Protein AF-A0AAU9K2E9-F1 (afdb_monomer)

Structure (mmCIF, N/CA/C/O backbone):
data_AF-A0AAU9K2E9-F1
#
_entry.id   AF-A0AAU9K2E9-F1
#
loop_
_atom_site.group_PDB
_atom_site.id
_atom_site.type_symbol
_atom_site.label_atom_id
_atom_site.label_alt_id
_atom_site.label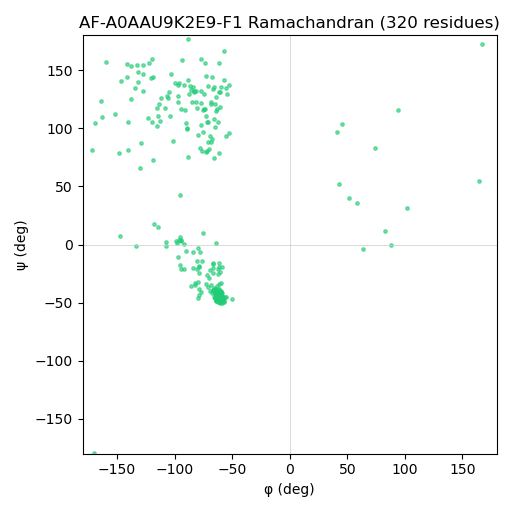_comp_id
_atom_site.label_asym_id
_atom_site.label_entity_id
_atom_site.label_seq_id
_atom_site.pdbx_PDB_ins_code
_atom_site.Cartn_x
_atom_site.Cartn_y
_atom_site.Cartn_z
_atom_site.occupancy
_atom_site.B_iso_or_equiv
_atom_site.auth_seq_id
_atom_site.auth_comp_id
_atom_site.auth_asym_id
_atom_site.auth_atom_id
_atom_site.pdbx_PDB_model_num
ATOM 1 N N . MET A 1 1 ? -52.537 -11.955 52.621 1.00 38.38 1 MET A N 1
ATOM 2 C CA . MET A 1 1 ? -53.387 -11.700 53.807 1.00 38.38 1 MET A CA 1
ATOM 3 C C . MET A 1 1 ? -53.940 -13.028 54.311 1.00 38.38 1 MET A C 1
ATOM 5 O O . MET A 1 1 ? -54.760 -13.624 53.629 1.00 38.38 1 MET A O 1
ATOM 9 N N . LYS A 1 2 ? -53.447 -13.544 55.445 1.00 34.88 2 LYS A N 1
ATOM 10 C CA . LYS A 1 2 ? -53.961 -14.786 56.051 1.00 34.88 2 LYS A CA 1
ATOM 11 C C . LYS A 1 2 ? -55.234 -14.453 56.843 1.00 34.88 2 LYS A C 1
ATOM 13 O O . LYS A 1 2 ? -55.165 -13.654 57.772 1.00 34.88 2 LYS A O 1
ATOM 18 N N . ARG A 1 3 ? -56.385 -15.017 56.454 1.00 35.53 3 ARG A N 1
ATOM 19 C CA . ARG A 1 3 ? -57.655 -14.884 57.193 1.00 35.53 3 ARG A CA 1
ATOM 20 C C . ARG A 1 3 ? -57.534 -15.648 58.516 1.00 35.53 3 ARG A C 1
ATOM 22 O O . ARG A 1 3 ? -57.230 -16.837 58.511 1.00 35.53 3 ARG A O 1
ATOM 29 N N . VAL A 1 4 ? -57.739 -14.963 59.638 1.00 41.72 4 VAL A N 1
ATOM 30 C CA . VAL A 1 4 ? -57.799 -15.589 60.966 1.00 41.72 4 VAL A CA 1
ATOM 31 C C . VAL A 1 4 ? -59.131 -16.336 61.061 1.00 41.72 4 VAL A C 1
ATOM 33 O O . VAL A 1 4 ? -60.189 -15.719 60.966 1.00 41.72 4 VAL A O 1
ATOM 36 N N . LYS A 1 5 ? -59.077 -17.666 61.204 1.00 54.34 5 LYS A N 1
ATOM 37 C CA . LYS A 1 5 ? -60.239 -18.518 61.499 1.00 54.34 5 LYS A CA 1
ATOM 38 C C . LYS A 1 5 ? -60.732 -18.162 62.906 1.00 54.34 5 LYS A C 1
ATOM 40 O O . LYS A 1 5 ? -60.047 -18.456 63.883 1.00 54.34 5 LYS A O 1
ATOM 45 N N . ILE A 1 6 ? -61.877 -17.491 63.005 1.00 46.28 6 ILE A N 1
ATOM 46 C CA . ILE A 1 6 ? -62.542 -17.247 64.290 1.00 46.28 6 ILE A CA 1
ATOM 47 C C . ILE A 1 6 ? -63.179 -18.570 64.730 1.00 46.28 6 ILE A C 1
ATOM 49 O O . ILE A 1 6 ? -63.844 -19.235 63.938 1.00 46.28 6 ILE A O 1
ATOM 53 N N . ASN A 1 7 ? -62.908 -18.969 65.971 1.00 53.25 7 ASN A N 1
ATOM 54 C CA . ASN A 1 7 ? -63.373 -20.218 66.565 1.00 53.25 7 ASN A CA 1
ATOM 55 C C . ASN A 1 7 ? -64.910 -20.209 66.688 1.00 53.25 7 ASN A C 1
ATOM 57 O O . ASN A 1 7 ? -65.468 -19.324 67.338 1.00 53.25 7 ASN A O 1
ATOM 61 N N . SER A 1 8 ? -65.588 -21.173 66.058 1.00 58.44 8 SER A N 1
ATOM 62 C CA . SER A 1 8 ? -67.057 -21.251 66.001 1.00 58.44 8 SER A CA 1
ATOM 63 C C . SER A 1 8 ? -67.706 -21.514 67.363 1.00 58.44 8 SER A C 1
ATOM 65 O O . SER A 1 8 ? -68.885 -21.225 67.540 1.00 58.44 8 SER A O 1
ATOM 67 N N . SER A 1 9 ? -66.942 -21.976 68.356 1.00 55.91 9 SER A N 1
ATOM 68 C CA . SER A 1 9 ? -67.440 -22.218 69.713 1.00 55.91 9 SER A CA 1
ATOM 69 C C . SER A 1 9 ? -67.848 -20.948 70.470 1.00 55.91 9 SER A C 1
ATOM 71 O O . SER A 1 9 ? -68.645 -21.034 71.400 1.00 55.91 9 SER A O 1
ATOM 73 N N . ILE A 1 10 ? -67.372 -19.763 70.061 1.00 55.84 10 ILE A N 1
ATOM 74 C CA . ILE A 1 10 ? -67.750 -18.487 70.698 1.00 55.84 10 ILE A CA 1
ATOM 75 C C . ILE A 1 10 ? -69.215 -18.125 70.397 1.00 55.84 10 ILE A C 1
ATOM 77 O O . ILE A 1 10 ? -69.876 -17.507 71.229 1.00 55.84 10 ILE A O 1
ATOM 81 N N . PHE A 1 11 ? -69.760 -18.557 69.255 1.00 50.91 11 PHE A N 1
ATOM 82 C CA . PHE A 1 11 ? -71.154 -18.275 68.897 1.00 50.91 11 PHE A CA 1
ATOM 83 C C . PHE A 1 11 ? -72.167 -19.189 69.603 1.00 50.91 11 PHE A C 1
ATOM 85 O O . PHE A 1 11 ? -73.323 -18.802 69.749 1.00 50.91 11 PHE A O 1
ATOM 92 N N . ASN A 1 12 ? -71.737 -20.335 70.144 1.00 53.50 12 ASN A N 1
ATOM 93 C CA . ASN A 1 12 ? -72.629 -21.243 70.875 1.00 53.50 12 ASN A CA 1
ATOM 94 C C . ASN A 1 12 ? -72.980 -20.760 72.293 1.00 53.50 12 ASN A C 1
ATOM 96 O O . ASN A 1 12 ? -73.933 -21.262 72.876 1.00 53.50 12 ASN A O 1
ATOM 100 N N . ILE A 1 13 ? -72.266 -19.772 72.846 1.00 52.97 13 ILE A N 1
ATOM 101 C CA . ILE A 1 13 ? -72.575 -19.226 74.182 1.00 52.97 13 ILE A CA 1
ATOM 102 C C . ILE A 1 13 ? -73.683 -18.158 74.117 1.00 52.97 13 ILE A C 1
ATOM 104 O O . ILE A 1 13 ? -74.346 -17.898 75.116 1.00 52.97 13 ILE A O 1
ATOM 108 N N . ILE A 1 14 ? -73.931 -17.559 72.947 1.00 48.44 14 ILE A N 1
ATOM 109 C CA . ILE A 1 14 ? -74.910 -16.467 72.798 1.00 48.44 14 ILE A CA 1
ATOM 110 C C . ILE A 1 14 ? -76.287 -16.986 72.334 1.00 48.44 14 ILE A C 1
ATOM 112 O O . ILE A 1 14 ? -77.287 -16.298 72.507 1.00 48.44 14 ILE A O 1
ATOM 116 N N . ALA A 1 15 ? -76.370 -18.207 71.795 1.00 49.56 15 ALA A N 1
ATOM 117 C CA . ALA A 1 15 ? -77.565 -18.689 71.097 1.00 49.56 15 ALA A CA 1
ATOM 118 C C . ALA A 1 15 ? -78.618 -19.417 71.956 1.00 49.56 15 ALA A C 1
ATOM 120 O O . ALA A 1 15 ? -79.678 -19.730 71.431 1.00 49.56 15 ALA A O 1
ATOM 121 N N . LEU A 1 16 ? -78.390 -19.692 73.243 1.00 48.00 16 LEU A N 1
ATOM 122 C CA . LEU A 1 16 ? -79.343 -20.471 74.049 1.00 48.00 16 LEU A CA 1
ATOM 123 C C . LEU A 1 16 ? -79.483 -19.912 75.465 1.00 48.00 16 LEU A C 1
ATOM 125 O O . LEU A 1 16 ? -78.904 -20.407 76.428 1.00 48.00 16 LEU A O 1
ATOM 129 N N . LYS A 1 17 ? -80.308 -18.876 75.575 1.00 47.12 17 LYS A N 1
ATOM 130 C CA . LYS A 1 17 ? -81.213 -18.694 76.710 1.00 47.12 17 LYS A CA 1
ATOM 131 C C . LYS A 1 17 ? -82.445 -17.976 76.178 1.00 47.12 17 LYS A C 1
ATOM 133 O O . LYS A 1 17 ? -82.591 -16.764 76.313 1.00 47.12 17 LYS A O 1
ATOM 138 N N . ASP A 1 18 ? -83.310 -18.759 75.537 1.00 46.72 18 ASP A N 1
ATOM 139 C CA . ASP A 1 18 ? -84.739 -18.479 75.523 1.00 46.72 18 ASP A CA 1
ATOM 140 C C . ASP A 1 18 ? -85.154 -18.311 76.983 1.00 46.72 18 ASP A C 1
ATOM 142 O O . ASP A 1 18 ? -85.336 -19.280 77.719 1.00 46.72 18 ASP A O 1
ATOM 146 N N . ASN A 1 19 ? -85.195 -17.063 77.446 1.00 43.94 19 ASN A N 1
ATOM 147 C CA . ASN A 1 19 ? -85.874 -16.764 78.689 1.00 43.94 19 ASN A CA 1
ATOM 148 C C . ASN A 1 19 ? -87.340 -17.118 78.427 1.00 43.94 19 ASN A C 1
ATOM 150 O O . ASN A 1 19 ? -87.943 -16.491 77.546 1.00 43.94 19 ASN A O 1
ATOM 154 N N . PRO A 1 20 ? -87.930 -18.103 79.130 1.00 47.91 20 PRO A N 1
ATOM 155 C CA . PRO A 1 20 ? -89.364 -18.281 79.062 1.00 47.91 20 PRO A CA 1
ATOM 156 C C . PRO A 1 20 ? -89.983 -16.933 79.420 1.00 47.91 20 PRO A C 1
ATOM 158 O O . PRO A 1 20 ? -89.593 -16.302 80.405 1.00 47.91 20 PRO A O 1
ATOM 161 N N . LYS A 1 21 ? -90.907 -16.463 78.578 1.00 45.72 21 LYS A N 1
ATOM 162 C CA . LYS A 1 21 ? -91.824 -15.385 78.934 1.00 45.72 21 LYS A CA 1
ATOM 163 C C . LYS A 1 21 ? -92.533 -15.835 80.208 1.00 45.72 21 LYS A C 1
ATOM 165 O O . LYS A 1 21 ? -93.528 -16.548 80.145 1.00 45.72 21 LYS A O 1
ATOM 170 N N . ILE A 1 22 ? -91.997 -15.447 81.360 1.00 43.22 22 ILE A N 1
ATOM 171 C CA . ILE A 1 22 ? -92.723 -15.462 82.619 1.00 43.22 22 ILE A CA 1
ATOM 172 C C . ILE A 1 22 ? -93.756 -14.346 82.465 1.00 43.22 22 ILE A C 1
ATOM 174 O O . ILE A 1 22 ? -93.531 -13.193 82.822 1.00 43.22 22 ILE A O 1
ATOM 178 N N . GLY A 1 23 ? -94.863 -14.683 81.806 1.00 40.38 23 GLY A N 1
ATOM 179 C CA . GLY A 1 23 ? -96.084 -13.910 81.860 1.00 40.38 23 GLY A CA 1
ATOM 180 C C . GLY A 1 23 ? -96.644 -14.067 83.262 1.00 40.38 23 GLY A C 1
ATOM 181 O O . GLY A 1 23 ? -97.371 -15.017 83.532 1.00 40.38 23 GLY A O 1
ATOM 182 N N . PHE A 1 24 ? -96.307 -13.143 84.158 1.00 39.72 24 PHE A N 1
ATOM 183 C CA . PHE A 1 24 ? -97.122 -12.906 85.342 1.00 39.72 24 PHE A CA 1
ATOM 184 C C . PHE A 1 24 ? -98.402 -12.196 84.883 1.00 39.72 24 PHE A C 1
ATOM 186 O O . PHE A 1 24 ? -98.532 -10.980 84.959 1.00 39.72 24 PHE A O 1
ATOM 193 N N . CYS A 1 25 ? -99.342 -12.974 84.346 1.00 39.88 25 CYS A N 1
ATOM 194 C CA . CYS A 1 25 ? -100.747 -12.599 84.251 1.00 39.88 25 CYS A CA 1
ATOM 195 C C . CYS A 1 25 ? -101.418 -13.062 85.551 1.00 39.88 25 CYS A C 1
ATOM 197 O O . CYS A 1 25 ? -102.105 -14.078 85.585 1.00 39.88 25 CYS A O 1
ATOM 199 N N . CYS A 1 26 ? -101.175 -12.342 86.649 1.00 39.59 26 CYS A N 1
ATOM 200 C CA . CYS A 1 26 ? -102.054 -12.425 87.812 1.00 39.59 26 CYS A CA 1
ATOM 201 C C . CYS A 1 26 ? -103.302 -11.587 87.509 1.00 39.59 26 CYS A C 1
ATOM 203 O O . CYS A 1 26 ? -103.387 -10.422 87.888 1.00 39.59 26 CYS A O 1
ATOM 205 N N . LEU A 1 27 ? -104.264 -12.184 86.801 1.00 39.97 27 LEU A N 1
ATOM 206 C CA . LEU A 1 27 ? -105.664 -11.764 86.849 1.00 39.97 27 LEU A CA 1
ATOM 207 C C . LEU A 1 27 ? -106.216 -12.199 88.214 1.00 39.97 27 LEU A C 1
ATOM 209 O O . LEU A 1 27 ? -106.818 -13.259 88.349 1.00 39.97 27 LEU A O 1
ATOM 213 N N . LEU A 1 28 ? -105.934 -11.406 89.249 1.00 40.81 28 LEU A N 1
ATOM 214 C CA . LEU A 1 28 ? -106.714 -11.436 90.481 1.00 40.81 28 LEU A CA 1
ATOM 215 C C . LEU A 1 28 ? -107.977 -10.617 90.219 1.00 40.81 28 LEU A C 1
ATOM 217 O O . LEU A 1 28 ? -107.977 -9.391 90.313 1.00 40.81 28 LEU A O 1
ATOM 221 N N . ASP A 1 29 ? -109.028 -11.330 89.828 1.00 42.72 29 ASP A N 1
ATOM 222 C CA . ASP A 1 29 ? -110.397 -10.840 89.732 1.00 42.72 29 ASP A CA 1
ATOM 223 C C . ASP A 1 29 ? -110.908 -10.575 91.160 1.00 42.72 29 ASP A C 1
ATOM 225 O O . ASP A 1 29 ? -111.395 -11.468 91.854 1.00 42.72 29 ASP A O 1
ATOM 229 N N . ILE A 1 30 ? -110.667 -9.360 91.663 1.00 45.09 30 ILE A N 1
ATOM 230 C CA . ILE A 1 30 ? -111.176 -8.888 92.956 1.00 45.09 30 ILE A CA 1
ATOM 231 C C . ILE A 1 30 ? -112.380 -7.997 92.664 1.00 45.09 30 ILE A C 1
ATOM 233 O O . ILE A 1 30 ? -112.278 -6.781 92.500 1.00 45.09 30 ILE A O 1
ATOM 237 N N . SER A 1 31 ? -113.549 -8.621 92.609 1.00 40.66 31 SER A N 1
ATOM 238 C CA . SER A 1 31 ? -114.843 -7.955 92.592 1.00 40.66 31 SER A CA 1
ATOM 239 C C . SER A 1 31 ? -115.147 -7.333 93.965 1.00 40.66 31 SER A C 1
ATOM 241 O O . SER A 1 31 ? -115.760 -7.969 94.818 1.00 40.66 31 SER A O 1
ATOM 243 N N . SER A 1 32 ? -114.710 -6.087 94.188 1.00 46.41 32 SER A N 1
ATOM 244 C CA . SER A 1 32 ? -115.342 -5.132 95.122 1.00 46.41 32 SER A CA 1
ATOM 245 C C . SER A 1 32 ? -114.867 -3.689 94.834 1.00 46.41 32 SER A C 1
ATOM 247 O O . SER A 1 32 ? -113.696 -3.373 95.061 1.00 46.41 32 SER A O 1
ATOM 249 N N . PRO A 1 33 ? -115.724 -2.792 94.303 1.00 49.84 33 PRO A N 1
ATOM 250 C CA . PRO A 1 33 ? -115.283 -1.560 93.639 1.00 49.84 33 PRO A CA 1
ATOM 251 C C . PRO A 1 33 ? -115.256 -0.293 94.520 1.00 49.84 33 PRO A C 1
ATOM 253 O O . PRO A 1 33 ? -115.645 0.775 94.053 1.00 49.84 33 PRO A O 1
ATOM 256 N N . SER A 1 34 ? -114.790 -0.340 95.773 1.00 46.66 34 SER A N 1
ATOM 257 C CA . SER A 1 34 ? -114.813 0.884 96.609 1.00 46.66 34 SER A CA 1
ATOM 258 C C . SER A 1 34 ? -113.693 1.078 97.641 1.00 46.66 34 SER A C 1
ATOM 260 O O . SER A 1 34 ? -113.726 2.069 98.366 1.00 46.66 34 SER A O 1
ATOM 262 N N . PHE A 1 35 ? -112.652 0.230 97.673 1.00 46.47 35 PHE A N 1
ATOM 263 C CA . PHE A 1 35 ? -111.523 0.396 98.619 1.00 46.47 35 PHE A CA 1
ATOM 264 C C . PHE A 1 35 ? -110.110 0.265 98.005 1.00 46.47 35 PHE A C 1
ATOM 266 O O . PHE A 1 35 ? -109.112 0.439 98.697 1.00 46.47 35 PHE A O 1
ATOM 273 N N . LEU A 1 36 ? -109.985 -0.009 96.699 1.00 45.38 36 LEU A N 1
ATOM 274 C CA . LEU A 1 36 ? -108.700 -0.378 96.068 1.00 45.38 36 LEU A CA 1
ATOM 275 C C . LEU A 1 36 ? -108.057 0.702 95.176 1.00 45.38 36 LEU A C 1
ATOM 277 O O . LEU A 1 36 ? -106.986 0.474 94.613 1.00 45.38 36 LEU A O 1
ATOM 281 N N . TYR A 1 37 ? -108.652 1.895 95.069 1.00 49.00 37 TYR A N 1
ATOM 282 C CA . TYR A 1 37 ? -108.103 2.981 94.239 1.00 49.00 37 TYR A CA 1
ATOM 283 C C . TYR A 1 37 ? -106.829 3.614 94.841 1.00 49.00 37 TYR A C 1
ATOM 285 O O . TYR A 1 37 ? -105.967 4.078 94.099 1.00 49.00 37 TYR A O 1
ATOM 293 N N . GLY A 1 38 ? -106.662 3.563 96.171 1.00 51.44 38 GLY A N 1
ATOM 294 C CA . GLY A 1 38 ? -105.440 4.020 96.853 1.00 51.44 38 GLY A CA 1
ATOM 295 C C . GLY A 1 38 ? -104.268 3.036 96.741 1.00 51.44 38 GLY A C 1
ATOM 296 O O . GLY A 1 38 ? -103.144 3.440 96.457 1.00 51.44 38 GLY A O 1
ATOM 297 N N . ILE A 1 39 ? -104.535 1.729 96.861 1.00 53.12 39 ILE A N 1
ATOM 298 C CA . ILE A 1 39 ? -103.495 0.682 96.866 1.00 53.12 39 ILE A CA 1
ATOM 299 C C . ILE A 1 39 ? -102.893 0.481 95.460 1.00 53.12 39 ILE A C 1
ATOM 301 O O . ILE A 1 39 ? -101.694 0.253 95.315 1.00 53.12 39 ILE A O 1
ATOM 305 N N . SER A 1 40 ? -103.696 0.640 94.400 1.00 54.38 40 SER A N 1
ATOM 306 C CA . SER A 1 40 ? -103.227 0.572 93.005 1.00 54.38 40 SER A CA 1
ATOM 307 C C . SER A 1 40 ? -102.261 1.711 92.634 1.00 54.38 40 SER A C 1
ATOM 309 O O . SER A 1 40 ? -101.282 1.489 91.916 1.00 54.38 40 SER A O 1
ATOM 311 N N . GLN A 1 41 ? -102.482 2.930 93.144 1.00 60.25 41 GLN A N 1
ATOM 312 C CA . GLN A 1 41 ? -101.566 4.052 92.899 1.00 60.25 41 GLN A CA 1
ATOM 313 C C . GLN A 1 41 ? -100.223 3.865 93.618 1.00 60.25 41 GLN A C 1
ATOM 315 O O . GLN A 1 41 ? -99.179 4.114 93.014 1.00 60.25 41 GLN A O 1
ATOM 320 N N . GLU A 1 42 ? -100.223 3.356 94.853 1.00 62.50 42 GLU A N 1
ATOM 321 C CA . GLU A 1 42 ? -98.989 3.065 95.599 1.00 62.50 42 GLU A CA 1
ATOM 322 C C . GLU A 1 42 ? -98.169 1.922 94.980 1.00 62.50 42 GLU A C 1
ATOM 324 O O . GLU A 1 42 ? -96.943 2.028 94.891 1.00 62.50 42 GLU A O 1
ATOM 329 N N . ILE A 1 43 ? -98.818 0.862 94.480 1.00 67.06 43 ILE A N 1
ATOM 330 C CA . ILE A 1 43 ? -98.133 -0.243 93.785 1.00 67.06 43 ILE A CA 1
ATOM 331 C C . ILE A 1 43 ? -97.478 0.247 92.487 1.00 67.06 43 ILE A C 1
ATOM 333 O O . ILE A 1 43 ? -96.326 -0.097 92.221 1.00 67.06 43 ILE A O 1
ATOM 337 N N . ASN A 1 44 ? -98.163 1.086 91.703 1.00 71.75 44 ASN A N 1
ATOM 338 C CA . ASN A 1 44 ? -97.600 1.650 90.473 1.00 71.75 44 ASN A CA 1
ATOM 339 C C . ASN A 1 44 ? -96.420 2.595 90.753 1.00 71.75 44 ASN A C 1
ATOM 341 O O . ASN A 1 44 ? -95.408 2.531 90.057 1.00 71.75 44 ASN A O 1
ATOM 345 N N . LEU A 1 45 ? -96.503 3.423 91.800 1.00 73.81 45 LEU A N 1
ATOM 346 C CA . LEU A 1 45 ? -95.388 4.264 92.250 1.00 73.81 45 LEU A CA 1
ATOM 347 C C . LEU A 1 45 ? -94.187 3.425 92.703 1.00 73.81 45 LEU A C 1
ATOM 349 O O . LEU A 1 45 ? -93.066 3.687 92.269 1.00 73.81 45 LEU A O 1
ATOM 353 N N . SER A 1 46 ? -94.409 2.394 93.524 1.00 78.00 46 SER A N 1
ATOM 354 C CA . SER A 1 46 ? -93.351 1.483 93.983 1.00 78.00 46 SER A CA 1
ATOM 355 C C . SER A 1 46 ? -92.691 0.740 92.815 1.00 78.00 46 SER A C 1
ATOM 357 O O . SER A 1 46 ? -91.463 0.705 92.715 1.00 78.00 46 SER A O 1
ATOM 359 N N . CYS A 1 47 ? -93.493 0.239 91.870 1.00 79.38 47 CYS A N 1
ATOM 360 C CA . CYS A 1 47 ? -93.002 -0.420 90.662 1.00 79.38 47 CYS A CA 1
ATOM 361 C C . CYS A 1 47 ? -92.145 0.533 89.818 1.00 79.38 47 CYS A C 1
ATOM 363 O O . CYS A 1 47 ? -91.040 0.177 89.416 1.00 79.38 47 CYS A O 1
ATOM 365 N N . HIS A 1 48 ? -92.577 1.784 89.648 1.00 79.69 48 HIS A N 1
ATOM 366 C CA . HIS A 1 48 ? -91.816 2.772 88.891 1.00 79.69 48 HIS A CA 1
ATOM 367 C C . HIS A 1 48 ? -90.510 3.189 89.596 1.00 79.69 48 HIS A C 1
ATOM 369 O O . HIS A 1 48 ? -89.482 3.387 88.943 1.00 79.69 48 HIS A O 1
ATOM 375 N N . PHE A 1 49 ? -90.500 3.250 90.934 1.00 83.50 49 PHE A N 1
ATOM 376 C CA . PHE A 1 49 ? -89.272 3.438 91.715 1.00 83.50 49 PHE A CA 1
ATOM 377 C C . PHE A 1 49 ? -88.298 2.261 91.564 1.00 83.50 49 PHE A C 1
ATOM 379 O O . PHE A 1 49 ? -87.088 2.481 91.459 1.00 83.50 49 PHE A O 1
ATOM 386 N N . GLU A 1 50 ? -88.785 1.018 91.534 1.00 81.94 50 GLU A N 1
ATOM 387 C CA . GLU A 1 50 ? -87.938 -0.149 91.269 1.00 81.94 50 GLU A CA 1
ATOM 388 C C . GLU A 1 50 ? -87.412 -0.168 89.832 1.00 81.94 50 GLU A C 1
ATOM 390 O O . GLU A 1 50 ? -86.221 -0.400 89.621 1.00 81.94 50 GLU A O 1
ATOM 395 N N . GLU A 1 51 ? -88.244 0.163 88.845 1.00 83.56 51 GLU A N 1
ATOM 396 C CA . GLU A 1 51 ? -87.824 0.301 87.450 1.00 83.56 51 GLU A CA 1
ATOM 397 C C . GLU A 1 51 ? -86.745 1.372 87.283 1.00 83.56 51 GLU A C 1
ATOM 399 O O . GLU A 1 51 ? -85.750 1.132 86.596 1.00 83.56 51 GLU A O 1
ATOM 404 N N . GLN A 1 52 ? -86.883 2.524 87.949 1.00 87.88 52 GLN A N 1
ATOM 405 C CA . GLN A 1 52 ? -85.854 3.564 87.950 1.00 87.88 52 GLN A CA 1
ATOM 406 C C . GLN A 1 52 ? -84.555 3.079 88.598 1.00 87.88 52 GLN A C 1
ATOM 408 O O . GLN A 1 52 ? -83.479 3.315 88.046 1.00 87.88 52 GLN A O 1
ATOM 413 N N . LYS A 1 53 ? -84.620 2.355 89.724 1.00 90.12 53 LYS A N 1
ATOM 414 C CA . LYS A 1 53 ? -83.429 1.749 90.347 1.00 90.12 53 LYS A CA 1
ATOM 415 C C . LYS A 1 53 ? -82.763 0.733 89.418 1.00 90.12 53 LYS A C 1
ATOM 417 O O . LYS A 1 53 ? -81.540 0.744 89.270 1.00 90.12 53 LYS A O 1
ATOM 422 N N . ILE A 1 54 ? -83.548 -0.111 88.749 1.00 88.94 54 ILE A N 1
ATOM 423 C CA . ILE A 1 54 ? -83.056 -1.097 87.779 1.00 88.94 54 ILE A CA 1
ATOM 424 C C . ILE A 1 54 ? -82.431 -0.394 86.567 1.00 88.94 54 ILE A C 1
ATOM 426 O O . ILE A 1 54 ? -81.357 -0.796 86.116 1.00 88.94 54 ILE A O 1
ATOM 430 N N . ALA A 1 55 ? -83.055 0.665 86.050 1.00 89.75 55 ALA A N 1
ATOM 431 C CA . ALA A 1 55 ? -82.519 1.470 84.955 1.00 89.75 55 ALA A CA 1
ATOM 432 C C . ALA A 1 55 ? -81.191 2.137 85.350 1.00 89.75 55 ALA A C 1
ATOM 434 O O . ALA A 1 55 ? -80.201 2.009 84.630 1.00 89.75 55 ALA A O 1
ATOM 435 N N . GLN A 1 56 ? -81.116 2.740 86.541 1.00 93.19 56 GLN A N 1
ATOM 436 C CA . GLN A 1 56 ? -79.884 3.328 87.076 1.00 93.19 56 GLN A CA 1
ATOM 437 C C . GLN A 1 56 ? -78.768 2.285 87.248 1.00 93.19 56 GLN A C 1
ATOM 439 O O . GLN A 1 56 ? -77.613 2.551 86.902 1.00 93.19 56 GLN A O 1
ATOM 444 N N . ALA A 1 57 ? -79.095 1.082 87.731 1.00 91.38 57 ALA A N 1
ATOM 445 C CA . ALA A 1 57 ? -78.143 -0.019 87.868 1.00 91.38 57 ALA A CA 1
ATOM 446 C C . ALA A 1 57 ? -77.642 -0.531 86.503 1.00 91.38 57 ALA A C 1
ATOM 448 O O . ALA A 1 57 ? -76.445 -0.803 86.340 1.00 91.38 57 ALA A O 1
ATOM 449 N N . LYS A 1 58 ? -78.528 -0.615 85.500 1.00 92.88 58 LYS A N 1
ATOM 450 C CA . LYS A 1 58 ? -78.167 -0.940 84.110 1.00 92.88 58 LYS A CA 1
ATOM 451 C C . LYS A 1 58 ? -77.247 0.124 83.512 1.00 92.88 58 LYS A C 1
ATOM 453 O O . LYS A 1 58 ? -76.208 -0.230 82.956 1.00 92.88 58 LYS A O 1
ATOM 458 N N . ASP A 1 59 ? -77.551 1.405 83.702 1.00 94.44 59 ASP A N 1
ATOM 459 C CA . ASP A 1 59 ? -76.723 2.518 83.224 1.00 94.44 59 ASP A CA 1
ATOM 460 C C . ASP A 1 59 ? -75.353 2.565 83.899 1.00 94.44 59 ASP A C 1
ATOM 462 O O . ASP A 1 59 ? -74.342 2.873 83.259 1.00 94.44 59 ASP A O 1
ATOM 466 N N . LEU A 1 60 ? -75.287 2.272 85.199 1.00 94.88 60 LEU A N 1
ATOM 467 C CA . LEU A 1 60 ? -74.021 2.163 85.919 1.00 94.88 60 LEU A CA 1
ATOM 468 C C . LEU A 1 60 ? -73.180 1.008 85.357 1.00 94.88 60 LEU A C 1
ATOM 470 O O . LEU A 1 60 ? -72.001 1.193 85.047 1.00 94.88 60 LEU A O 1
ATOM 474 N N . SER A 1 61 ? -73.800 -0.156 85.157 1.00 94.00 61 SER A N 1
ATOM 475 C CA . SER A 1 61 ? -73.146 -1.347 84.604 1.00 94.00 61 SER A CA 1
ATOM 476 C C . SER A 1 61 ? -72.638 -1.102 83.179 1.00 94.00 61 SER A C 1
ATOM 478 O O . SER A 1 61 ? -71.475 -1.376 82.875 1.00 94.00 61 SER A O 1
ATOM 480 N N . ALA A 1 62 ? -73.462 -0.496 82.320 1.00 94.38 62 ALA A N 1
ATOM 481 C CA . ALA A 1 62 ? -73.085 -0.110 80.964 1.00 94.38 62 ALA A CA 1
ATOM 482 C C . ALA A 1 62 ? -71.906 0.875 80.965 1.00 94.38 62 ALA A C 1
ATOM 484 O O . ALA A 1 62 ? -70.939 0.676 80.227 1.00 94.38 62 ALA A O 1
ATOM 485 N N . ARG A 1 63 ? -71.923 1.893 81.840 1.00 96.25 63 ARG A N 1
ATOM 486 C CA . ARG A 1 63 ? -70.812 2.849 81.995 1.00 96.25 63 ARG A CA 1
ATOM 487 C C . ARG A 1 63 ? -69.515 2.172 82.434 1.00 96.25 63 ARG A C 1
ATOM 489 O O . ARG A 1 63 ? -68.454 2.511 81.906 1.00 96.25 63 ARG A O 1
ATOM 496 N N . ILE A 1 64 ? -69.574 1.211 83.358 1.00 96.00 64 ILE A N 1
ATOM 497 C CA . ILE A 1 64 ? -68.406 0.436 83.808 1.00 96.00 64 ILE A CA 1
ATOM 498 C C . ILE A 1 64 ? -67.841 -0.402 82.655 1.00 96.00 64 ILE A C 1
ATOM 500 O O . ILE A 1 64 ? -66.643 -0.321 82.370 1.00 96.00 64 ILE A O 1
ATOM 504 N N . ILE A 1 65 ? -68.694 -1.141 81.939 1.00 94.88 65 ILE A N 1
ATOM 505 C CA . ILE A 1 65 ? -68.288 -1.954 80.783 1.00 94.88 65 ILE A CA 1
ATOM 506 C C . ILE A 1 65 ? -67.646 -1.068 79.710 1.00 94.88 65 ILE A C 1
ATOM 508 O O . ILE A 1 65 ? -66.528 -1.332 79.265 1.00 94.88 65 ILE A O 1
ATOM 512 N N . GLN A 1 66 ? -68.300 0.037 79.343 1.00 95.25 66 GLN A N 1
ATOM 513 C CA . GLN A 1 66 ? -67.773 0.995 78.372 1.00 95.25 66 GLN A CA 1
ATOM 514 C C . GLN A 1 66 ? -66.433 1.587 78.822 1.00 95.25 66 GLN A C 1
ATOM 516 O O . GLN A 1 66 ? -65.521 1.723 78.005 1.00 95.25 66 GLN A O 1
ATOM 521 N N . ARG A 1 67 ? -66.274 1.913 80.112 1.00 96.62 67 ARG A N 1
ATOM 522 C CA . ARG A 1 67 ? -65.009 2.402 80.679 1.00 96.62 67 ARG A CA 1
ATOM 523 C C . ARG A 1 67 ? -63.899 1.360 80.544 1.00 96.62 67 ARG A C 1
ATOM 525 O O . ARG A 1 67 ? -62.804 1.709 80.101 1.00 96.62 67 ARG A O 1
ATOM 532 N N . HIS A 1 68 ? -64.166 0.095 80.868 1.00 95.88 68 HIS A N 1
ATOM 533 C CA . HIS A 1 68 ? -63.187 -0.984 80.722 1.00 95.88 68 HIS A CA 1
ATOM 534 C C . HIS A 1 68 ? -62.806 -1.230 79.262 1.00 95.88 68 HIS A C 1
ATOM 536 O O . HIS A 1 68 ? -61.615 -1.342 78.968 1.00 95.88 68 HIS A O 1
ATOM 542 N N . ILE A 1 69 ? -63.778 -1.238 78.346 1.00 96.44 69 ILE A N 1
ATOM 543 C CA . ILE A 1 69 ? -63.526 -1.383 76.906 1.00 96.44 69 ILE A CA 1
ATOM 544 C C . ILE A 1 69 ? -62.673 -0.219 76.398 1.00 96.44 69 ILE A C 1
ATOM 546 O O . ILE A 1 69 ? -61.639 -0.451 75.772 1.00 96.44 69 ILE A O 1
ATOM 550 N N . LYS A 1 70 ? -63.040 1.031 76.716 1.00 96.56 70 LYS A N 1
ATOM 551 C CA . LYS A 1 70 ? -62.260 2.222 76.338 1.00 96.56 70 LYS A CA 1
ATOM 552 C C . LYS A 1 70 ? -60.833 2.148 76.887 1.00 96.56 70 LYS A C 1
ATOM 554 O O . LYS A 1 70 ? -59.881 2.333 76.136 1.00 96.56 70 LYS A O 1
ATOM 559 N N . SER A 1 71 ? -60.668 1.806 78.166 1.00 96.56 71 SER A N 1
ATOM 560 C CA . SER A 1 71 ? -59.354 1.635 78.803 1.00 96.56 71 SER A CA 1
ATOM 561 C C . SER A 1 71 ? -58.524 0.519 78.152 1.00 96.56 71 SER A C 1
ATOM 563 O O . SER A 1 71 ? -57.326 0.684 77.914 1.00 96.56 71 SER A O 1
ATOM 565 N N . TYR A 1 72 ? -59.139 -0.618 77.824 1.00 97.38 72 TYR A N 1
ATOM 566 C CA . TYR A 1 72 ? -58.480 -1.714 77.114 1.00 97.38 72 TYR A CA 1
ATOM 567 C C . TYR A 1 72 ? -58.029 -1.294 75.710 1.00 97.38 72 TYR A C 1
ATOM 569 O O . TYR A 1 72 ? -56.867 -1.501 75.362 1.00 97.38 72 TYR A O 1
ATOM 577 N N . LEU A 1 73 ? -58.906 -0.660 74.925 1.00 97.38 73 LEU A N 1
ATOM 578 C CA . LEU A 1 73 ? -58.581 -0.180 73.580 1.00 97.38 73 LEU A CA 1
ATOM 579 C C . LEU A 1 73 ? -57.458 0.862 73.606 1.00 97.38 73 LEU A C 1
ATOM 581 O O . LEU A 1 73 ? -56.548 0.786 72.781 1.00 97.38 73 LEU A O 1
ATOM 585 N N . LEU A 1 74 ? -57.469 1.777 74.582 1.00 97.00 74 LEU A N 1
ATOM 586 C CA . LEU A 1 74 ? -56.386 2.741 74.794 1.00 97.00 74 LEU A CA 1
ATOM 587 C C . LEU A 1 74 ? -55.057 2.037 75.087 1.00 97.00 74 LEU A C 1
ATOM 589 O O . LEU A 1 74 ? -54.064 2.301 74.408 1.00 97.00 74 LEU A O 1
ATOM 593 N N . ARG A 1 75 ? -55.033 1.093 76.037 1.00 97.25 75 ARG A N 1
ATOM 594 C CA . ARG A 1 75 ? -53.823 0.320 76.369 1.00 97.25 75 ARG A CA 1
ATOM 595 C C . ARG A 1 75 ? -53.303 -0.476 75.174 1.00 97.25 75 ARG A C 1
ATOM 597 O O . ARG A 1 75 ? -52.112 -0.422 74.881 1.00 97.25 75 ARG A O 1
ATOM 604 N N . LYS A 1 76 ? -54.193 -1.141 74.434 1.00 96.56 76 LYS A N 1
ATOM 605 C CA . LYS A 1 76 ? -53.849 -1.873 73.209 1.00 96.56 76 LYS A CA 1
ATOM 606 C C . LYS A 1 76 ? -53.295 -0.940 72.129 1.00 96.56 76 LYS A C 1
ATOM 608 O O . LYS A 1 76 ? -52.311 -1.274 71.475 1.00 96.56 76 LYS A O 1
ATOM 613 N N . GLY A 1 77 ? -53.880 0.247 71.970 1.00 97.38 77 GLY A N 1
ATOM 614 C CA . GLY A 1 77 ? -53.390 1.282 71.061 1.00 97.38 77 GLY A CA 1
ATOM 615 C C . GLY A 1 77 ? -51.979 1.755 71.418 1.00 97.38 77 GLY A C 1
ATOM 616 O O . GLY A 1 77 ? -51.114 1.820 70.544 1.00 97.38 77 GLY A O 1
ATOM 617 N N . ILE A 1 78 ? -51.717 2.018 72.702 1.00 97.75 78 ILE A N 1
ATOM 618 C CA . ILE A 1 78 ? -50.385 2.386 73.205 1.00 97.75 78 ILE A CA 1
ATOM 619 C C . ILE A 1 78 ? -49.385 1.251 72.956 1.00 97.75 78 ILE A C 1
ATOM 621 O O . ILE A 1 78 ? -48.315 1.492 72.397 1.00 97.75 78 ILE A O 1
ATOM 625 N N . GLN A 1 79 ? -49.743 0.009 73.290 1.00 97.19 79 GLN A N 1
ATOM 626 C CA . GLN A 1 79 ? -48.883 -1.156 73.079 1.00 97.19 79 GLN A CA 1
ATOM 627 C C . GLN A 1 79 ? -48.533 -1.342 71.596 1.00 97.19 79 GLN A C 1
ATOM 629 O O . GLN A 1 79 ? -47.365 -1.529 71.258 1.00 97.19 79 GLN A O 1
ATOM 634 N N . ASN A 1 80 ? -49.510 -1.198 70.696 1.00 97.50 80 ASN A N 1
ATOM 635 C CA . ASN A 1 80 ? -49.280 -1.258 69.253 1.00 97.50 80 ASN A CA 1
ATOM 636 C C . ASN A 1 80 ? -48.328 -0.153 68.773 1.00 97.50 80 ASN A C 1
ATOM 638 O O . ASN A 1 80 ? -47.444 -0.424 67.961 1.00 97.50 80 ASN A O 1
ATOM 642 N N . ARG A 1 81 ? -48.458 1.076 69.292 1.00 97.38 81 ARG A N 1
ATOM 643 C CA . ARG A 1 81 ? -47.536 2.180 68.972 1.00 97.38 81 ARG A CA 1
ATOM 644 C C . ARG A 1 81 ? -46.117 1.902 69.468 1.00 97.38 81 ARG A C 1
ATOM 646 O O . ARG A 1 81 ? -45.170 2.164 68.731 1.00 97.38 81 ARG A O 1
ATOM 653 N N . ILE A 1 82 ? -45.959 1.337 70.667 1.00 97.25 82 ILE A N 1
ATOM 654 C CA . ILE A 1 82 ? -44.649 0.933 71.206 1.00 97.25 82 ILE A CA 1
ATOM 655 C C . ILE A 1 82 ? -44.020 -0.148 70.320 1.00 97.25 82 ILE A C 1
ATOM 657 O O . ILE A 1 82 ? -42.867 -0.011 69.913 1.00 97.25 82 ILE A O 1
ATOM 661 N N . ILE A 1 83 ? -44.782 -1.187 69.962 1.00 97.50 83 ILE A N 1
ATOM 662 C CA . ILE A 1 83 ? -44.317 -2.256 69.066 1.00 97.50 83 ILE A CA 1
ATOM 663 C C . ILE A 1 83 ? -43.904 -1.675 67.710 1.00 97.50 83 ILE A C 1
ATOM 665 O O . ILE A 1 83 ? -42.824 -1.987 67.211 1.00 97.50 83 ILE A O 1
ATOM 669 N N . HIS A 1 84 ? -44.722 -0.794 67.130 1.00 97.62 84 HIS A N 1
ATOM 670 C CA . HIS A 1 84 ? -44.420 -0.156 65.853 1.00 97.62 84 HIS A CA 1
ATOM 671 C C . HIS A 1 84 ? -43.148 0.700 65.924 1.00 97.62 84 HIS A C 1
ATOM 673 O O . HIS A 1 84 ? -42.263 0.541 65.085 1.00 97.62 84 HIS A O 1
ATOM 679 N N . LYS A 1 85 ? -43.00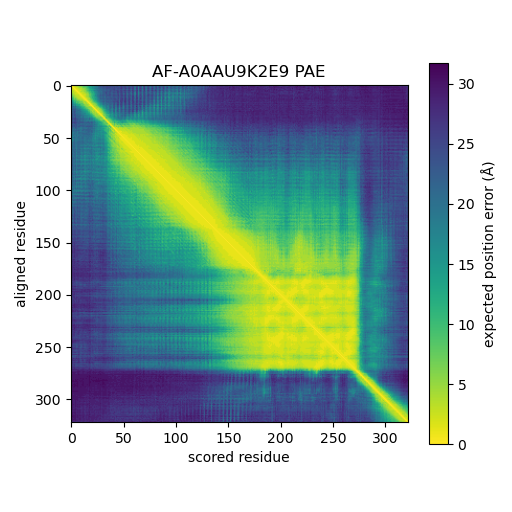1 1.535 66.961 1.00 97.88 85 LYS A N 1
ATOM 680 C CA . LYS A 1 85 ? -41.791 2.338 67.194 1.00 97.88 85 LYS A CA 1
ATOM 681 C C . LYS A 1 85 ? -40.550 1.453 67.336 1.00 97.88 85 LYS A C 1
ATOM 683 O O . LYS A 1 85 ? -39.530 1.728 66.710 1.00 97.88 85 LYS A O 1
ATOM 688 N N . ASN A 1 86 ? -40.642 0.360 68.090 1.00 97.38 86 ASN A N 1
ATOM 689 C CA . ASN A 1 86 ? -39.541 -0.590 68.246 1.00 97.38 86 ASN A CA 1
ATOM 690 C C . ASN A 1 86 ? -39.180 -1.279 66.923 1.00 97.38 86 ASN A C 1
ATOM 692 O O . ASN A 1 86 ? -37.999 -1.433 66.614 1.00 97.38 86 ASN A O 1
ATOM 696 N N . ASN A 1 87 ? -40.172 -1.653 66.114 1.00 97.44 87 ASN A N 1
ATOM 697 C CA . ASN A 1 87 ? -39.931 -2.216 64.787 1.00 97.44 87 ASN A CA 1
ATOM 698 C C . ASN A 1 87 ? -39.270 -1.197 63.853 1.00 97.44 87 ASN A C 1
ATOM 700 O O . ASN A 1 87 ? -38.329 -1.556 63.152 1.00 97.44 87 ASN A O 1
ATOM 704 N N . LEU A 1 88 ? -39.685 0.074 63.882 1.00 97.75 88 LEU A N 1
ATOM 705 C CA . LEU A 1 88 ? -39.030 1.144 63.122 1.00 97.75 88 LEU A CA 1
ATOM 706 C C . LEU A 1 88 ? -37.565 1.321 63.534 1.00 97.75 88 LEU A C 1
ATOM 708 O O . LEU A 1 88 ? -36.702 1.436 62.665 1.00 97.75 88 LEU A O 1
ATOM 712 N N . ILE A 1 89 ? -37.260 1.283 64.834 1.00 97.19 89 ILE A N 1
ATOM 713 C CA . ILE A 1 89 ? -35.878 1.350 65.336 1.00 97.19 89 ILE A CA 1
ATOM 714 C C . ILE A 1 89 ? -35.062 0.157 64.817 1.00 97.19 89 ILE A C 1
ATOM 716 O O . ILE A 1 89 ? -33.971 0.353 64.280 1.00 97.19 89 ILE A O 1
ATOM 720 N N . LYS A 1 90 ? -35.606 -1.066 64.900 1.00 97.44 90 LYS A N 1
ATOM 721 C CA . LYS A 1 90 ? -34.955 -2.284 64.385 1.00 97.44 90 LYS A CA 1
ATOM 722 C C . LYS A 1 90 ? -34.708 -2.211 62.879 1.00 97.44 90 LYS A C 1
ATOM 724 O O . LYS A 1 90 ? -33.596 -2.487 62.437 1.00 97.44 90 LYS A O 1
ATOM 729 N N . HIS A 1 91 ? -35.707 -1.803 62.097 1.00 97.44 91 HIS A N 1
ATOM 730 C CA . HIS A 1 91 ? -35.565 -1.630 60.652 1.00 97.44 91 HIS A CA 1
ATOM 731 C C . HIS A 1 91 ? -34.533 -0.557 60.312 1.00 97.44 91 HIS A C 1
ATOM 733 O O . HIS A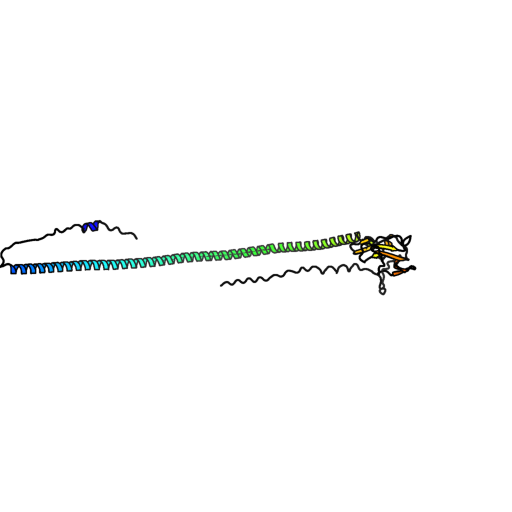 1 91 ? -33.675 -0.788 59.468 1.00 97.44 91 HIS A O 1
ATOM 739 N N . THR A 1 92 ? -34.549 0.579 61.009 1.00 97.56 92 THR A N 1
ATOM 740 C CA . THR A 1 92 ? -33.572 1.658 60.803 1.00 97.56 92 THR A CA 1
ATOM 741 C C . THR A 1 92 ? -32.150 1.179 61.098 1.00 97.56 92 THR A C 1
ATOM 743 O O . THR A 1 92 ? -31.234 1.439 60.316 1.00 97.56 92 THR A O 1
ATOM 746 N N . ALA A 1 93 ? -31.954 0.439 62.193 1.00 96.62 93 ALA A N 1
ATOM 747 C CA . ALA A 1 93 ? -30.665 -0.156 62.532 1.00 96.62 93 ALA A CA 1
ATOM 748 C C . ALA A 1 93 ? -30.216 -1.187 61.479 1.00 96.62 93 ALA A C 1
ATOM 750 O O . ALA A 1 93 ? -29.079 -1.126 61.011 1.00 96.62 93 ALA A O 1
ATOM 751 N N . ALA A 1 94 ? -31.114 -2.076 61.042 1.00 97.00 94 ALA A N 1
ATOM 752 C CA . ALA A 1 94 ? -30.830 -3.059 59.999 1.00 97.00 94 ALA A CA 1
ATOM 753 C C . ALA A 1 94 ? -30.437 -2.392 58.671 1.00 97.00 94 ALA A C 1
ATOM 755 O O . ALA A 1 94 ? -29.437 -2.776 58.067 1.00 97.00 94 ALA A O 1
ATOM 756 N N . THR A 1 95 ? -31.154 -1.346 58.251 1.00 97.75 95 THR A N 1
ATOM 757 C CA . THR A 1 95 ? -30.822 -0.567 57.051 1.00 97.75 95 THR A CA 1
ATOM 758 C C . THR A 1 95 ? -29.439 0.071 57.169 1.00 97.75 95 THR A C 1
ATOM 760 O O . THR A 1 95 ? -28.653 -0.014 56.228 1.00 97.75 95 THR A O 1
ATOM 763 N N . LYS A 1 96 ? -29.083 0.644 58.331 1.00 98.25 96 LYS A N 1
ATOM 764 C CA . LYS A 1 96 ? -27.734 1.195 58.562 1.00 98.25 96 LYS A CA 1
ATOM 765 C C . LYS A 1 96 ? -26.648 0.125 58.421 1.00 98.25 96 LYS A C 1
ATOM 767 O O . LYS A 1 96 ? -25.671 0.353 57.710 1.00 98.25 96 LYS A O 1
ATOM 772 N N . ILE A 1 97 ? -26.837 -1.048 59.030 1.00 97.12 97 ILE A N 1
ATOM 773 C CA . ILE A 1 97 ? -25.895 -2.175 58.923 1.00 97.12 97 ILE A CA 1
ATOM 774 C C . ILE A 1 97 ? -25.754 -2.626 57.463 1.00 97.12 97 ILE A C 1
ATOM 776 O O . ILE A 1 97 ? -24.639 -2.777 56.966 1.00 97.12 97 ILE A O 1
ATOM 780 N N . GLN A 1 98 ? -26.868 -2.777 56.742 1.00 97.19 98 GLN A N 1
ATOM 781 C CA . GLN A 1 98 ? -26.857 -3.164 55.330 1.00 97.19 98 GLN A CA 1
ATOM 782 C C . GLN A 1 98 ? -26.142 -2.132 54.449 1.00 97.19 98 GLN A C 1
ATOM 784 O O . GLN A 1 98 ? -25.364 -2.511 53.574 1.00 97.19 98 GLN A O 1
ATOM 789 N N . CYS A 1 99 ? -26.372 -0.837 54.675 1.00 97.81 99 CYS A N 1
ATOM 790 C CA . CYS A 1 99 ? -25.681 0.232 53.957 1.00 97.81 99 CYS A CA 1
ATOM 791 C C . CYS A 1 99 ? -24.169 0.204 54.218 1.00 97.81 99 CYS A C 1
ATOM 793 O O . CYS A 1 99 ? -23.389 0.282 53.267 1.00 97.81 99 CYS A O 1
ATOM 795 N 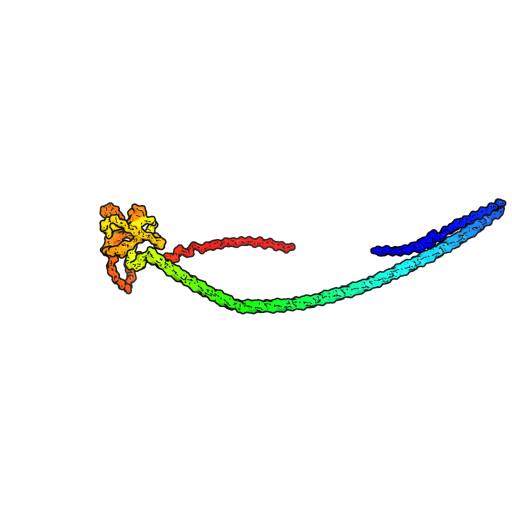N . LEU A 1 100 ? -23.746 0.030 55.475 1.00 97.75 100 LEU A N 1
ATOM 796 C CA . LEU A 1 100 ? -22.329 -0.091 55.831 1.00 97.75 100 LEU A CA 1
ATOM 797 C C . LEU A 1 100 ? -21.681 -1.315 55.174 1.00 97.75 100 LEU A C 1
ATOM 799 O O . LEU A 1 100 ? -20.611 -1.194 54.579 1.00 97.75 100 LEU A O 1
ATOM 803 N N . PHE A 1 101 ? -22.349 -2.468 55.207 1.00 98.25 101 PHE A N 1
ATOM 804 C CA . PHE A 1 101 ? -21.854 -3.696 54.588 1.00 98.25 101 PHE A CA 1
ATOM 805 C C . PHE A 1 101 ? -21.717 -3.568 53.065 1.00 98.25 101 PHE A C 1
ATOM 807 O O . PHE A 1 101 ? -20.664 -3.878 52.505 1.00 98.25 101 PHE A O 1
ATOM 814 N N . ARG A 1 102 ? -22.743 -3.038 52.385 1.00 97.75 102 ARG A N 1
ATOM 815 C CA . ARG A 1 102 ? -22.691 -2.769 50.937 1.00 97.75 102 ARG A CA 1
ATOM 816 C C . ARG A 1 102 ? -21.572 -1.785 50.591 1.00 97.75 102 ARG A C 1
ATOM 818 O O . ARG A 1 102 ? -20.840 -2.013 49.633 1.00 97.75 102 ARG A O 1
ATOM 825 N N . SER A 1 103 ? -21.399 -0.730 51.389 1.00 97.94 103 SER A N 1
ATOM 826 C CA . SER A 1 103 ? -20.311 0.241 51.222 1.00 97.94 103 SER A CA 1
ATOM 827 C C . SER A 1 103 ? -18.934 -0.414 51.367 1.00 97.94 103 SER A C 1
ATOM 829 O O . SER A 1 103 ? -18.057 -0.206 50.529 1.00 97.94 103 SER A O 1
ATOM 831 N N . TRP A 1 104 ? -18.752 -1.275 52.372 1.00 98.31 104 TRP A N 1
ATOM 832 C CA . TRP A 1 104 ? -17.515 -2.029 52.568 1.00 98.31 104 TRP A CA 1
ATOM 833 C C . TRP A 1 104 ? -17.194 -2.952 51.381 1.00 98.31 104 TRP A C 1
ATOM 835 O O . TRP A 1 104 ? -16.074 -2.904 50.864 1.00 98.31 104 TRP A O 1
ATOM 845 N N . ILE A 1 105 ? -18.174 -3.717 50.880 1.00 98.19 105 ILE A N 1
ATOM 846 C CA . ILE A 1 105 ? -18.007 -4.554 49.677 1.00 98.19 105 ILE A CA 1
ATOM 847 C C . ILE A 1 105 ? -17.590 -3.701 48.475 1.00 98.19 105 ILE A C 1
ATOM 849 O O . ILE A 1 105 ? -16.630 -4.041 47.777 1.00 98.19 105 ILE A O 1
ATOM 853 N N . SER A 1 106 ? -18.280 -2.583 48.238 1.00 96.69 106 SER A N 1
ATOM 854 C CA . SER A 1 106 ? -17.981 -1.679 47.124 1.00 96.69 106 SER A CA 1
ATOM 855 C C . SER A 1 106 ? -16.565 -1.111 47.209 1.00 96.69 106 SER A C 1
ATOM 857 O O . SER A 1 106 ? -15.848 -1.120 46.209 1.00 96.69 106 SER A O 1
ATOM 859 N N . ARG A 1 107 ? -16.116 -0.694 48.402 1.00 98.12 107 ARG A N 1
ATOM 860 C CA . ARG A 1 107 ? -14.738 -0.223 48.627 1.00 98.12 107 ARG A CA 1
ATOM 861 C C . ARG A 1 107 ? -13.717 -1.323 48.346 1.00 98.12 107 ARG A C 1
ATOM 863 O O . ARG A 1 107 ? -12.755 -1.083 47.621 1.00 98.12 107 ARG A O 1
ATOM 870 N N . LYS A 1 108 ? -13.941 -2.545 48.845 1.00 97.88 108 LYS A N 1
ATOM 871 C CA . LYS A 1 108 ? -13.061 -3.697 48.581 1.00 97.88 108 LYS A CA 1
ATOM 872 C C . LYS A 1 108 ? -12.954 -3.992 47.079 1.00 97.88 108 LYS A C 1
ATOM 874 O O . LYS A 1 108 ? -11.846 -4.133 46.561 1.00 97.88 108 LYS A O 1
ATOM 879 N N . LYS A 1 109 ? -14.086 -4.022 46.365 1.00 97.69 109 LYS A N 1
ATOM 880 C CA . LYS A 1 109 ? -14.130 -4.207 44.903 1.00 97.69 109 LYS A CA 1
ATOM 881 C C . LYS A 1 109 ? -13.399 -3.081 44.168 1.00 97.69 109 LYS A C 1
ATOM 883 O O . LYS A 1 109 ? -12.652 -3.349 43.230 1.00 97.69 109 LYS A O 1
ATOM 888 N N . PHE A 1 110 ? -13.574 -1.836 44.602 1.00 98.25 110 PHE A N 1
ATOM 889 C CA . PHE A 1 110 ? -12.894 -0.680 44.024 1.00 98.25 110 PHE A CA 1
ATOM 890 C C . PHE A 1 110 ? -11.368 -0.779 44.161 1.00 98.25 110 PHE A C 1
ATOM 892 O O . PHE A 1 110 ? -10.662 -0.636 43.163 1.00 98.25 110 PHE A O 1
ATOM 899 N N . TYR A 1 111 ? -10.849 -1.102 45.352 1.00 98.50 111 TYR A N 1
ATOM 900 C CA . TYR A 1 111 ? -9.408 -1.291 45.556 1.00 98.50 111 TYR A CA 1
ATOM 901 C C . TYR A 1 111 ? -8.841 -2.431 44.710 1.00 98.50 111 TYR A C 1
ATOM 903 O O . TYR A 1 111 ? -7.788 -2.269 44.092 1.00 98.50 111 TYR A O 1
ATOM 911 N N . PHE A 1 112 ? -9.557 -3.554 44.617 1.00 98.25 112 PHE A N 1
ATOM 912 C CA . PHE A 1 112 ? -9.172 -4.652 43.732 1.00 98.25 112 PHE A CA 1
ATOM 913 C C . PHE A 1 112 ? -9.048 -4.182 42.273 1.00 98.25 112 PHE A C 1
ATOM 915 O O . PHE A 1 112 ? -8.014 -4.391 41.637 1.00 98.25 112 PHE A O 1
ATOM 922 N N . LEU A 1 113 ? -10.052 -3.464 41.757 1.00 98.06 113 LEU A N 1
ATOM 923 C CA . LEU A 1 113 ? -10.024 -2.926 40.393 1.00 98.06 113 LEU A CA 1
ATOM 924 C C . LEU A 1 113 ? -8.893 -1.910 40.179 1.00 98.06 113 LEU A C 1
ATOM 926 O O . LEU A 1 113 ? -8.295 -1.878 39.102 1.00 98.06 113 LEU A O 1
ATOM 930 N N . LEU A 1 114 ? -8.563 -1.096 41.186 1.00 98.31 114 LEU A N 1
ATOM 931 C CA . LEU A 1 114 ? -7.419 -0.185 41.119 1.00 98.31 114 LEU A CA 1
ATOM 932 C C . LEU A 1 114 ? -6.094 -0.937 40.963 1.00 98.31 114 LEU A C 1
ATOM 934 O O . LEU A 1 114 ? -5.267 -0.540 40.140 1.00 98.31 114 LEU A O 1
ATOM 938 N N . ILE A 1 115 ? -5.894 -2.021 41.714 1.00 98.44 115 ILE A N 1
ATOM 939 C CA . ILE A 1 115 ? -4.689 -2.855 41.614 1.00 98.44 115 ILE A CA 1
ATOM 940 C C . ILE A 1 115 ? -4.608 -3.502 40.229 1.00 98.44 115 ILE A C 1
ATOM 942 O O . ILE A 1 115 ? -3.580 -3.382 39.562 1.00 98.44 115 ILE A O 1
ATOM 946 N N . VAL A 1 116 ? -5.705 -4.099 39.749 1.00 98.25 116 VAL A N 1
ATOM 947 C CA . VAL A 1 116 ? -5.771 -4.704 38.407 1.00 98.25 116 VAL A CA 1
ATOM 948 C C . VAL A 1 116 ? -5.411 -3.682 37.325 1.00 98.25 116 VAL A C 1
ATOM 950 O O . VAL A 1 116 ? -4.579 -3.964 36.464 1.00 98.25 116 VAL A O 1
ATOM 953 N N . ARG A 1 117 ? -5.950 -2.458 37.397 1.00 98.00 117 ARG A N 1
ATOM 954 C CA . ARG A 1 117 ? -5.608 -1.376 36.456 1.00 98.00 117 ARG A CA 1
ATOM 955 C C . ARG A 1 117 ? -4.129 -0.991 36.514 1.00 98.00 117 ARG A C 1
ATOM 957 O O . ARG A 1 117 ? -3.530 -0.760 35.465 1.00 98.00 117 ARG A O 1
ATOM 964 N N . LYS A 1 118 ? -3.526 -0.917 37.707 1.00 98.31 118 LYS A N 1
ATOM 965 C CA . LYS A 1 118 ? -2.087 -0.634 37.859 1.00 98.31 118 LYS A CA 1
ATOM 966 C C . LYS A 1 118 ? -1.235 -1.731 37.217 1.00 98.31 118 LYS A C 1
ATOM 968 O O . LYS A 1 118 ? -0.348 -1.415 36.427 1.00 98.31 118 LYS A O 1
ATOM 973 N N . ILE A 1 119 ? -1.550 -2.999 37.485 1.00 98.12 119 ILE A N 1
ATOM 974 C CA . ILE A 1 119 ? -0.860 -4.149 36.883 1.00 98.12 119 ILE A CA 1
ATOM 975 C C . ILE A 1 119 ? -1.003 -4.115 35.358 1.00 98.12 119 ILE A C 1
ATOM 977 O O . ILE A 1 119 ? -0.009 -4.251 34.647 1.00 98.12 119 ILE A O 1
ATOM 981 N N . GLN A 1 120 ? -2.207 -3.855 34.843 1.00 98.31 120 GLN A N 1
ATOM 982 C CA . GLN A 1 120 ? -2.441 -3.769 33.403 1.00 98.31 120 GLN A CA 1
ATOM 983 C C . GLN A 1 120 ? -1.608 -2.659 32.748 1.00 98.31 120 GLN A C 1
ATOM 985 O O . GLN A 1 120 ? -1.013 -2.883 31.695 1.00 98.31 120 GLN A O 1
ATOM 990 N N . LYS A 1 121 ? -1.503 -1.480 33.377 1.00 98.00 121 LYS A N 1
ATOM 991 C CA . LYS A 1 121 ? -0.650 -0.386 32.880 1.00 98.00 121 LYS A CA 1
ATOM 992 C C . LYS A 1 121 ? 0.821 -0.802 32.795 1.00 98.00 121 LYS A C 1
ATOM 994 O O . LYS A 1 121 ? 1.467 -0.521 31.787 1.00 98.00 121 LYS A O 1
ATOM 999 N N . ILE A 1 122 ? 1.337 -1.496 33.812 1.00 98.25 122 ILE A N 1
ATOM 1000 C CA . ILE A 1 122 ? 2.720 -1.997 33.825 1.00 98.25 122 ILE A CA 1
ATOM 1001 C C . ILE A 1 122 ? 2.928 -3.031 32.710 1.00 98.25 122 ILE A C 1
ATOM 1003 O O . ILE A 1 122 ? 3.885 -2.912 31.946 1.00 98.25 122 ILE A O 1
ATOM 1007 N N . ARG A 1 123 ? 2.004 -3.992 32.552 1.00 97.94 123 ARG A N 1
ATOM 1008 C CA . ARG A 1 123 ? 2.063 -5.009 31.486 1.00 97.94 123 ARG A CA 1
ATOM 1009 C C . ARG A 1 123 ? 2.040 -4.380 30.096 1.00 97.94 123 ARG A C 1
ATOM 1011 O O . ARG A 1 123 ? 2.865 -4.735 29.261 1.00 97.94 123 ARG A O 1
ATOM 1018 N N . ASN A 1 124 ? 1.156 -3.412 29.865 1.00 97.19 124 ASN A N 1
ATOM 1019 C CA . ASN A 1 124 ? 1.072 -2.708 28.586 1.00 97.19 124 ASN A CA 1
ATOM 1020 C C . ASN A 1 124 ? 2.359 -1.925 28.287 1.00 97.19 124 ASN A C 1
ATOM 1022 O O . ASN A 1 124 ? 2.855 -1.961 27.161 1.00 97.19 124 ASN A O 1
ATOM 1026 N N . LYS A 1 125 ? 2.940 -1.255 29.294 1.00 98.00 125 LYS A N 1
ATOM 1027 C CA . LYS A 1 125 ? 4.222 -0.553 29.143 1.00 98.00 125 LYS A CA 1
ATOM 1028 C C . LYS A 1 125 ? 5.352 -1.527 28.794 1.00 98.00 125 LYS A C 1
ATOM 1030 O O . LYS A 1 125 ? 6.109 -1.261 27.865 1.00 98.00 125 LYS A O 1
ATOM 1035 N N . ALA A 1 126 ? 5.436 -2.662 29.488 1.00 97.44 126 ALA A N 1
ATOM 1036 C CA . ALA A 1 126 ? 6.427 -3.698 29.206 1.00 97.44 126 ALA A CA 1
ATOM 1037 C C . ALA A 1 126 ? 6.265 -4.275 27.790 1.00 97.44 126 ALA A C 1
ATOM 1039 O O . ALA A 1 126 ? 7.239 -4.354 27.045 1.00 97.44 126 ALA A O 1
ATOM 1040 N N . ALA A 1 127 ? 5.033 -4.597 27.380 1.00 97.50 127 ALA A N 1
ATOM 1041 C CA . ALA A 1 127 ? 4.734 -5.086 26.035 1.00 97.50 127 ALA A CA 1
ATOM 1042 C C . ALA A 1 127 ? 5.161 -4.082 24.952 1.00 97.50 127 ALA A C 1
ATOM 1044 O O . ALA A 1 127 ? 5.811 -4.468 23.983 1.00 97.50 127 ALA A O 1
ATOM 1045 N N . SER A 1 128 ? 4.874 -2.791 25.149 1.00 98.31 128 SER A N 1
ATOM 1046 C CA . SER A 1 128 ? 5.295 -1.724 24.234 1.00 98.31 128 SER A CA 1
ATOM 1047 C C . SER A 1 128 ? 6.822 -1.643 24.098 1.00 98.31 128 SER A C 1
ATOM 1049 O O . SER A 1 128 ? 7.341 -1.553 22.985 1.00 98.31 128 SER A O 1
ATOM 1051 N N . ILE A 1 129 ? 7.564 -1.765 25.205 1.00 98.38 129 ILE A N 1
ATOM 1052 C CA . ILE A 1 129 ? 9.038 -1.773 25.193 1.00 98.38 129 ILE A CA 1
ATOM 1053 C C . ILE A 1 129 ? 9.580 -2.997 24.440 1.00 98.38 129 ILE A C 1
ATOM 1055 O O . ILE A 1 129 ? 10.452 -2.849 23.583 1.00 98.38 129 ILE A O 1
ATOM 1059 N N . ILE A 1 130 ? 9.044 -4.192 24.709 1.00 97.81 130 ILE A N 1
ATOM 1060 C CA . ILE A 1 130 ? 9.448 -5.432 24.025 1.00 97.81 130 ILE A CA 1
ATOM 1061 C C . ILE A 1 130 ? 9.197 -5.312 22.517 1.00 97.81 130 ILE A C 1
ATOM 1063 O O . ILE A 1 130 ? 10.093 -5.571 21.715 1.00 97.81 130 ILE A O 1
ATOM 1067 N N . GLN A 1 131 ? 8.005 -4.857 22.123 1.00 96.94 131 GLN A N 1
ATOM 1068 C CA . GLN A 1 131 ? 7.644 -4.660 20.718 1.00 96.94 131 GLN A CA 1
ATOM 1069 C C . GLN A 1 131 ? 8.536 -3.617 20.037 1.00 96.94 131 GLN A C 1
ATOM 1071 O O . GLN A 1 131 ? 8.981 -3.834 18.908 1.00 96.94 131 GLN A O 1
ATOM 1076 N N . LYS A 1 132 ? 8.834 -2.501 20.716 1.00 97.38 132 LYS A N 1
ATOM 1077 C CA . LYS A 1 132 ? 9.749 -1.468 20.215 1.00 97.38 132 LYS A CA 1
ATOM 1078 C C . LYS A 1 132 ? 11.138 -2.049 19.954 1.00 97.38 132 LYS A C 1
ATOM 1080 O O . LYS A 1 132 ? 11.661 -1.887 18.854 1.00 97.38 132 LYS A O 1
ATOM 1085 N N . ASN A 1 133 ? 11.706 -2.769 20.918 1.00 97.19 133 ASN A N 1
ATOM 1086 C CA . ASN A 1 133 ? 13.037 -3.364 20.783 1.00 97.19 133 ASN A CA 1
ATOM 1087 C C . ASN A 1 133 ? 13.084 -4.443 19.695 1.00 97.19 133 ASN A C 1
ATOM 1089 O O . ASN A 1 133 ? 14.035 -4.493 18.918 1.00 97.19 133 ASN A O 1
ATOM 1093 N N . PHE A 1 134 ? 12.038 -5.261 19.573 1.00 97.38 134 PHE A N 1
ATOM 1094 C CA . PHE A 1 134 ? 11.920 -6.240 18.493 1.00 97.38 134 PHE A CA 1
ATOM 1095 C C . PHE A 1 134 ? 11.917 -5.574 17.109 1.00 97.38 134 PHE A C 1
ATOM 1097 O O . PHE A 1 134 ? 12.661 -5.988 16.218 1.00 97.38 134 PHE A O 1
ATOM 1104 N N . ARG A 1 135 ? 11.139 -4.495 16.934 1.00 95.75 135 ARG A N 1
ATOM 1105 C CA . ARG A 1 135 ? 11.119 -3.713 15.685 1.00 95.75 135 ARG A CA 1
ATOM 1106 C C . ARG A 1 135 ? 12.490 -3.111 15.376 1.00 95.75 135 ARG A C 1
ATOM 1108 O O . ARG A 1 135 ? 12.946 -3.228 14.241 1.00 95.75 135 ARG A O 1
ATOM 1115 N N . LEU A 1 136 ? 13.158 -2.531 16.376 1.00 95.88 136 LEU A N 1
ATOM 1116 C CA . LEU A 1 136 ? 14.509 -1.977 16.230 1.00 95.88 136 LEU A CA 1
ATOM 1117 C C . LEU A 1 136 ? 15.542 -3.044 15.845 1.00 95.88 136 LEU A C 1
ATOM 1119 O O . LEU A 1 136 ? 16.436 -2.752 15.062 1.00 95.88 136 LEU A O 1
ATOM 1123 N N . LYS A 1 137 ? 15.401 -4.285 16.325 1.00 96.44 137 LYS A N 1
ATOM 1124 C CA . LYS A 1 137 ? 16.295 -5.395 15.960 1.00 96.44 137 LYS A CA 1
ATOM 1125 C C . LYS A 1 137 ? 16.094 -5.876 14.517 1.00 96.44 137 LYS A C 1
ATOM 1127 O O . LYS A 1 137 ? 17.059 -6.232 13.848 1.00 96.44 137 LYS A O 1
ATOM 1132 N N . ILE A 1 138 ? 14.856 -5.890 14.021 1.00 96.25 138 ILE A N 1
ATOM 1133 C CA . ILE A 1 138 ? 14.531 -6.380 12.667 1.00 96.25 138 ILE A CA 1
ATOM 1134 C C . ILE A 1 138 ? 14.785 -5.327 11.582 1.00 96.25 138 ILE A C 1
ATOM 1136 O O . ILE A 1 138 ? 15.148 -5.676 10.456 1.00 96.25 138 ILE A O 1
ATOM 1140 N N . LEU A 1 139 ? 14.596 -4.044 11.899 1.00 96.25 139 LEU A N 1
ATOM 1141 C CA . LEU A 1 139 ? 14.674 -2.953 10.927 1.00 96.25 139 LEU A CA 1
ATOM 1142 C C . LEU A 1 139 ? 16.008 -2.907 10.144 1.00 96.25 139 LEU A C 1
ATOM 1144 O O . LEU A 1 139 ? 15.936 -2.823 8.917 1.00 96.25 139 LEU A O 1
ATOM 1148 N N . PRO A 1 140 ? 17.200 -3.055 10.763 1.00 96.31 140 PRO A N 1
ATOM 1149 C CA . PRO A 1 140 ? 18.473 -3.051 10.037 1.00 96.31 140 PRO A CA 1
ATOM 1150 C C . PRO A 1 140 ? 18.575 -4.165 8.994 1.00 96.31 140 PRO A C 1
ATOM 1152 O O . PRO A 1 140 ? 19.029 -3.929 7.878 1.00 96.31 140 PRO A O 1
ATOM 1155 N N . SER A 1 141 ? 18.089 -5.367 9.320 1.00 94.81 141 SER A N 1
ATOM 1156 C CA . SER A 1 141 ? 18.103 -6.503 8.387 1.00 94.81 141 SER A CA 1
ATOM 1157 C C . SER A 1 141 ? 17.216 -6.237 7.170 1.00 94.81 141 SER A C 1
ATOM 1159 O O . SER A 1 141 ? 17.608 -6.530 6.040 1.00 94.81 141 SER A O 1
ATOM 1161 N N . ARG A 1 142 ? 16.041 -5.626 7.384 1.00 94.69 142 ARG A N 1
ATOM 1162 C CA . ARG A 1 142 ? 15.138 -5.224 6.294 1.00 94.69 142 ARG A CA 1
ATOM 1163 C C . ARG A 1 142 ? 15.759 -4.144 5.412 1.00 94.69 142 ARG A C 1
ATOM 1165 O O . ARG A 1 142 ? 15.718 -4.285 4.197 1.00 94.69 142 ARG A O 1
ATOM 1172 N N . LEU A 1 143 ? 16.360 -3.114 6.009 1.00 95.56 143 LEU A N 1
ATOM 1173 C CA . LEU A 1 143 ? 17.034 -2.038 5.272 1.00 95.56 143 LEU A CA 1
ATOM 1174 C C . LEU A 1 143 ? 18.223 -2.555 4.454 1.00 95.56 143 LEU A C 1
ATOM 1176 O O . LEU A 1 143 ? 18.413 -2.173 3.303 1.00 95.56 143 LEU A O 1
ATOM 1180 N N . HIS A 1 144 ? 19.003 -3.472 5.020 1.00 96.25 144 HIS A N 1
ATOM 1181 C CA . HIS A 1 144 ? 20.107 -4.102 4.308 1.00 96.25 144 HIS A CA 1
ATOM 1182 C C . HIS A 1 144 ? 19.615 -4.950 3.122 1.00 96.25 144 HIS A C 1
ATOM 1184 O O . HIS A 1 144 ? 20.183 -4.888 2.030 1.00 96.25 144 HIS A O 1
ATOM 1190 N N . PHE A 1 145 ? 18.527 -5.706 3.300 1.00 96.56 145 PHE A N 1
ATOM 1191 C CA . PHE A 1 145 ? 17.913 -6.469 2.214 1.00 96.56 145 PHE A CA 1
ATOM 1192 C C . PHE A 1 145 ? 17.385 -5.560 1.094 1.00 96.56 145 PHE A C 1
ATOM 1194 O O . PHE A 1 145 ? 17.686 -5.799 -0.076 1.00 96.56 145 PHE A O 1
ATOM 1201 N N . THR A 1 146 ? 16.656 -4.489 1.424 1.00 95.56 146 THR A N 1
ATOM 1202 C CA . THR A 1 146 ? 16.131 -3.552 0.416 1.00 95.56 146 THR A CA 1
ATOM 1203 C C . THR A 1 146 ? 17.250 -2.834 -0.335 1.00 95.56 146 THR A C 1
ATOM 1205 O O . THR A 1 146 ? 17.160 -2.689 -1.554 1.00 95.56 146 THR A O 1
ATOM 1208 N N . ALA A 1 147 ? 18.339 -2.463 0.346 1.00 96.69 147 ALA A N 1
ATOM 1209 C CA . ALA A 1 147 ? 19.522 -1.893 -0.293 1.00 96.69 147 ALA A CA 1
ATOM 1210 C C . ALA A 1 147 ? 20.145 -2.861 -1.315 1.00 96.69 147 ALA A C 1
ATOM 1212 O O . ALA A 1 147 ? 20.427 -2.468 -2.449 1.00 96.69 147 ALA A O 1
ATOM 1213 N N . LYS A 1 148 ? 20.290 -4.147 -0.963 1.00 97.62 148 LYS A N 1
ATOM 1214 C CA . LYS A 1 148 ? 20.785 -5.179 -1.891 1.00 97.62 148 LYS A CA 1
ATOM 1215 C C . LYS A 1 148 ? 19.874 -5.358 -3.104 1.00 97.62 148 LYS A C 1
ATOM 1217 O O . LYS A 1 148 ? 20.363 -5.401 -4.233 1.00 97.62 148 LYS A O 1
ATOM 1222 N N . VAL A 1 149 ? 18.558 -5.413 -2.896 1.00 97.69 149 VAL A N 1
ATOM 1223 C CA . VAL A 1 149 ? 17.580 -5.497 -3.993 1.00 97.69 149 VAL A CA 1
ATOM 1224 C C . VAL A 1 149 ? 17.696 -4.283 -4.919 1.00 97.69 149 VAL A C 1
ATOM 1226 O O . VAL A 1 149 ? 17.727 -4.450 -6.137 1.00 97.69 149 VAL A O 1
ATOM 1229 N N . ALA A 1 150 ? 17.839 -3.074 -4.372 1.00 96.88 150 ALA A N 1
ATOM 1230 C CA . ALA A 1 150 ? 17.996 -1.858 -5.168 1.00 96.88 150 ALA A CA 1
ATOM 1231 C C . ALA A 1 150 ? 19.259 -1.886 -6.049 1.00 96.88 150 ALA A C 1
ATOM 1233 O O . ALA A 1 150 ? 19.204 -1.497 -7.218 1.00 96.88 150 ALA A O 1
ATOM 1234 N N . ILE A 1 151 ? 20.384 -2.386 -5.525 1.00 98.00 151 ILE A N 1
ATOM 1235 C CA . ILE A 1 151 ? 21.619 -2.573 -6.304 1.00 98.00 151 ILE A CA 1
ATOM 1236 C C . ILE A 1 151 ? 21.386 -3.570 -7.447 1.00 98.00 151 ILE A C 1
ATOM 1238 O O . ILE A 1 151 ? 21.711 -3.269 -8.596 1.00 98.00 151 ILE A O 1
ATOM 1242 N N . LEU A 1 152 ? 20.761 -4.720 -7.173 1.00 97.81 152 LEU A N 1
ATOM 1243 C CA . LEU A 1 152 ? 20.468 -5.728 -8.199 1.00 97.81 152 LEU A CA 1
ATOM 1244 C C . LEU A 1 152 ? 19.551 -5.194 -9.305 1.00 97.81 152 LEU A C 1
ATOM 1246 O O . LEU A 1 152 ? 19.773 -5.482 -10.481 1.00 97.81 152 LEU A O 1
ATOM 1250 N N . VAL A 1 153 ? 18.548 -4.385 -8.957 1.00 97.62 153 VAL A N 1
ATOM 1251 C CA . VAL A 1 153 ? 17.668 -3.733 -9.938 1.00 97.62 153 VAL A CA 1
ATOM 1252 C C . VAL A 1 153 ? 18.459 -2.787 -10.844 1.00 97.62 153 VAL A C 1
ATOM 1254 O O . VAL A 1 153 ? 18.264 -2.813 -12.060 1.00 97.62 153 VAL A O 1
ATOM 1257 N N . LYS A 1 154 ? 19.392 -1.998 -10.290 1.00 97.44 154 LYS A N 1
ATOM 1258 C CA . LYS A 1 154 ? 20.276 -1.133 -11.091 1.00 97.44 154 LYS A CA 1
ATOM 1259 C C . LYS A 1 154 ? 21.135 -1.950 -12.056 1.00 97.44 154 LYS A C 1
ATOM 1261 O O . LYS A 1 154 ? 21.161 -1.636 -13.243 1.00 97.44 154 LYS A O 1
ATOM 1266 N N . VAL A 1 155 ? 21.769 -3.024 -11.576 1.00 98.12 155 VAL A N 1
ATOM 1267 C CA . VAL A 1 155 ? 22.595 -3.916 -12.409 1.00 98.12 155 VAL A CA 1
ATOM 1268 C C . VAL A 1 155 ? 21.769 -4.533 -13.540 1.00 98.12 155 VAL A C 1
ATOM 1270 O O . VAL A 1 155 ? 22.176 -4.464 -14.699 1.00 98.12 155 VAL A O 1
ATOM 1273 N N . ARG A 1 156 ? 20.576 -5.064 -13.240 1.00 98.00 156 ARG A N 1
ATOM 1274 C CA . ARG A 1 156 ? 19.667 -5.635 -14.249 1.00 98.00 156 ARG A CA 1
ATOM 1275 C C . ARG A 1 156 ? 19.252 -4.612 -15.298 1.00 98.00 156 ARG A C 1
ATOM 1277 O O . ARG A 1 156 ? 19.254 -4.928 -16.483 1.00 98.00 156 ARG A O 1
ATOM 1284 N N . LYS A 1 157 ? 18.928 -3.386 -14.879 1.00 97.81 157 LYS A N 1
ATOM 1285 C CA . LYS A 1 157 ? 18.560 -2.306 -15.801 1.00 97.81 157 LYS A CA 1
ATOM 1286 C C . LYS A 1 157 ? 19.719 -1.954 -16.735 1.00 97.81 157 LYS A C 1
ATOM 1288 O O . LYS A 1 157 ? 19.511 -1.869 -17.942 1.00 97.81 157 LYS A O 1
ATOM 1293 N N . SER A 1 158 ? 20.932 -1.804 -16.204 1.00 97.19 158 SER A N 1
ATOM 1294 C CA . SER A 1 158 ? 22.127 -1.540 -17.014 1.00 97.19 158 SER A CA 1
ATOM 1295 C C . SER A 1 158 ? 22.418 -2.677 -17.997 1.00 97.19 158 SER A C 1
ATOM 1297 O O . SER A 1 158 ? 22.649 -2.420 -19.177 1.00 97.19 158 SER A O 1
ATOM 1299 N N . ALA A 1 159 ? 22.337 -3.931 -17.545 1.00 97.19 159 ALA A N 1
ATOM 1300 C CA . ALA A 1 159 ? 22.513 -5.099 -18.405 1.00 97.19 159 ALA A CA 1
ATOM 1301 C C . ALA A 1 159 ? 21.460 -5.150 -19.524 1.00 97.19 159 ALA A C 1
ATOM 1303 O O . ALA A 1 159 ? 21.808 -5.341 -20.686 1.00 97.19 159 ALA A O 1
ATOM 1304 N N . ALA A 1 160 ? 20.186 -4.902 -19.203 1.00 97.50 160 ALA A N 1
ATOM 1305 C CA . ALA A 1 160 ? 19.110 -4.858 -20.189 1.00 97.50 160 ALA A CA 1
ATOM 1306 C C . ALA A 1 160 ? 19.355 -3.784 -21.261 1.00 97.50 160 ALA A C 1
ATOM 1308 O O . ALA A 1 160 ? 19.187 -4.057 -22.448 1.00 97.50 160 ALA A O 1
ATOM 1309 N N . ILE A 1 161 ? 19.813 -2.591 -20.865 1.00 97.12 161 ILE A N 1
ATOM 1310 C CA . ILE A 1 161 ? 20.163 -1.513 -21.801 1.00 97.12 161 ILE A CA 1
ATOM 1311 C C . ILE A 1 161 ? 21.305 -1.942 -22.732 1.00 97.12 161 ILE A C 1
ATOM 1313 O O . ILE A 1 161 ? 21.229 -1.709 -23.940 1.00 97.12 161 ILE A O 1
ATOM 1317 N N . LEU A 1 162 ? 22.350 -2.586 -22.203 1.00 97.75 162 LEU A N 1
ATOM 1318 C CA . LEU A 1 162 ? 23.462 -3.087 -23.016 1.00 97.75 162 LEU A CA 1
ATOM 1319 C C . LEU A 1 162 ? 22.995 -4.148 -24.014 1.00 97.75 162 LEU A C 1
ATOM 1321 O O . LEU A 1 162 ? 23.293 -4.033 -25.203 1.00 97.75 162 LEU A O 1
ATOM 1325 N N . ILE A 1 163 ? 22.207 -5.128 -23.563 1.00 96.88 163 ILE A N 1
ATOM 1326 C CA . ILE A 1 163 ? 21.634 -6.165 -24.431 1.00 96.88 163 ILE A CA 1
ATOM 1327 C C . ILE A 1 163 ? 20.806 -5.516 -25.544 1.00 96.88 163 ILE A C 1
ATOM 1329 O O . ILE A 1 163 ? 21.038 -5.789 -26.719 1.00 96.88 163 ILE A O 1
ATOM 1333 N N . GLN A 1 164 ? 19.904 -4.593 -25.204 1.00 94.38 164 GLN A N 1
ATOM 1334 C CA . GLN A 1 164 ? 19.094 -3.871 -26.188 1.00 94.38 164 GLN A CA 1
ATOM 1335 C C . GLN A 1 164 ? 19.955 -3.096 -27.191 1.00 94.38 164 GLN A C 1
ATOM 1337 O O . GLN A 1 164 ? 19.668 -3.124 -28.386 1.00 94.38 164 GLN A O 1
ATOM 1342 N N . LYS A 1 165 ? 21.022 -2.428 -26.736 1.00 95.06 165 LYS A N 1
ATOM 1343 C CA . LYS A 1 165 ? 21.965 -1.716 -27.610 1.00 95.06 165 LYS A CA 1
ATOM 1344 C C . LYS A 1 165 ? 22.650 -2.674 -28.587 1.00 95.06 165 LYS A C 1
ATOM 1346 O O . LYS A 1 165 ? 22.720 -2.371 -29.779 1.00 95.06 165 LYS A O 1
ATOM 1351 N N . HIS A 1 166 ? 23.129 -3.822 -28.108 1.00 95.75 166 HIS A N 1
ATOM 1352 C CA . HIS A 1 166 ? 23.781 -4.826 -28.949 1.00 95.75 166 HIS A CA 1
ATOM 1353 C C . HIS A 1 166 ? 22.817 -5.445 -29.959 1.00 95.75 166 HIS A C 1
ATOM 1355 O O . HIS A 1 166 ? 23.159 -5.519 -31.139 1.00 95.75 166 HIS A O 1
ATOM 1361 N N . VAL A 1 167 ? 21.610 -5.815 -29.525 1.00 95.31 167 VAL A N 1
ATOM 1362 C CA . VAL A 1 167 ? 20.567 -6.379 -30.392 1.00 95.31 167 VAL A CA 1
ATOM 1363 C C . VAL A 1 167 ? 20.149 -5.369 -31.457 1.00 95.31 167 VAL A C 1
ATOM 1365 O O . VAL A 1 167 ? 20.188 -5.693 -32.638 1.00 95.31 167 VAL A O 1
ATOM 1368 N N . LYS A 1 168 ? 19.837 -4.121 -31.081 1.00 88.31 168 LYS A N 1
ATOM 1369 C CA . LYS A 1 168 ? 19.501 -3.063 -32.049 1.00 88.31 168 LYS A CA 1
ATOM 1370 C C . LYS A 1 168 ? 20.629 -2.839 -33.050 1.00 88.31 168 LYS A C 1
ATOM 1372 O O . LYS A 1 168 ? 20.386 -2.809 -34.249 1.00 88.31 168 LYS A O 1
ATOM 1377 N N . GLY A 1 169 ? 21.871 -2.737 -32.575 1.00 89.75 169 GLY A N 1
ATOM 1378 C CA . GLY A 1 169 ? 23.029 -2.593 -33.455 1.00 89.75 169 GLY A CA 1
ATOM 1379 C C . GLY A 1 169 ? 23.216 -3.789 -34.395 1.00 89.75 169 GLY A C 1
ATOM 1380 O O . GLY A 1 169 ? 23.583 -3.601 -35.550 1.00 89.75 169 GLY A O 1
ATOM 1381 N N . PHE A 1 170 ? 22.963 -5.011 -33.921 1.00 92.56 170 PHE A N 1
ATOM 1382 C CA . PHE A 1 170 ? 23.004 -6.216 -34.746 1.00 92.56 170 PHE A CA 1
ATOM 1383 C C . PHE A 1 170 ? 21.929 -6.191 -35.835 1.00 92.56 170 PHE A C 1
ATOM 1385 O O . PHE A 1 170 ? 22.265 -6.407 -36.994 1.00 92.56 170 PHE A O 1
ATOM 1392 N N . LEU A 1 171 ? 20.683 -5.862 -35.480 1.00 88.62 171 LEU A N 1
ATOM 1393 C CA . LEU A 1 171 ? 19.574 -5.747 -36.428 1.00 88.62 171 LEU A CA 1
ATOM 1394 C C . LEU A 1 171 ? 19.855 -4.677 -37.492 1.00 88.62 171 LEU A C 1
ATOM 1396 O O . LEU A 1 171 ? 19.771 -4.971 -38.676 1.00 88.62 171 LEU A O 1
ATOM 1400 N N . ILE A 1 172 ? 20.327 -3.490 -37.093 1.00 88.88 172 ILE A N 1
ATOM 1401 C CA . ILE A 1 172 ? 20.719 -2.427 -38.036 1.00 88.88 172 ILE A CA 1
ATOM 1402 C C . ILE A 1 172 ? 21.810 -2.909 -38.997 1.00 88.88 172 ILE A C 1
ATOM 1404 O O . ILE A 1 172 ? 21.721 -2.691 -40.198 1.00 88.88 172 ILE A O 1
ATOM 1408 N N . ARG A 1 173 ? 22.848 -3.588 -38.490 1.00 88.38 173 ARG A N 1
ATOM 1409 C CA . ARG A 1 173 ? 23.929 -4.123 -39.336 1.00 88.38 173 ARG A CA 1
ATOM 1410 C C . ARG A 1 173 ? 23.487 -5.279 -40.231 1.00 88.38 173 ARG A C 1
ATOM 1412 O O . ARG A 1 173 ? 24.211 -5.583 -41.174 1.00 88.38 173 ARG A O 1
ATOM 1419 N N . LYS A 1 174 ? 22.400 -5.967 -39.886 1.00 87.31 174 LYS A N 1
ATOM 1420 C CA . LYS A 1 174 ? 21.807 -7.025 -40.705 1.00 87.31 174 LYS A CA 1
ATOM 1421 C C . LYS A 1 174 ? 20.990 -6.415 -41.845 1.00 87.31 174 LYS A C 1
ATOM 1423 O O . LYS A 1 174 ? 21.140 -6.857 -42.975 1.00 87.31 174 LYS A O 1
ATOM 1428 N N . ASP A 1 175 ? 20.203 -5.382 -41.550 1.00 85.81 175 ASP A N 1
ATOM 1429 C CA . ASP A 1 175 ? 19.322 -4.721 -42.521 1.00 85.81 175 ASP A CA 1
ATOM 1430 C C . ASP A 1 175 ? 20.070 -3.742 -43.446 1.00 85.81 175 ASP A C 1
ATOM 1432 O O . ASP A 1 175 ? 19.620 -3.476 -44.559 1.00 85.81 175 ASP A O 1
ATOM 1436 N N . LEU A 1 176 ? 21.215 -3.209 -43.002 1.00 90.06 176 LEU A N 1
ATOM 1437 C CA . LEU A 1 176 ? 22.056 -2.264 -43.748 1.00 90.06 176 LEU A CA 1
ATOM 1438 C C . LEU A 1 176 ? 23.458 -2.855 -43.991 1.00 90.06 176 LEU A C 1
ATOM 1440 O O . LEU A 1 176 ? 24.428 -2.428 -43.350 1.00 90.06 176 LEU A O 1
ATOM 1444 N N . PRO A 1 177 ? 23.608 -3.842 -44.893 1.00 85.38 177 PRO A N 1
ATOM 1445 C CA . PRO A 1 177 ? 24.889 -4.508 -45.141 1.00 85.38 177 PRO A CA 1
ATOM 1446 C C . PRO A 1 177 ? 25.985 -3.538 -45.613 1.00 85.38 177 PRO A C 1
ATOM 1448 O O . PRO A 1 177 ? 27.140 -3.673 -45.194 1.00 85.38 177 PRO A O 1
ATOM 1451 N N . PHE A 1 178 ? 25.625 -2.487 -46.366 1.00 84.44 178 PHE A N 1
ATOM 1452 C CA . PHE A 1 178 ? 26.556 -1.439 -46.810 1.00 84.44 178 PHE A CA 1
ATOM 1453 C C . PHE A 1 178 ? 27.261 -0.710 -45.660 1.00 84.44 178 PHE A C 1
ATOM 1455 O O . PHE A 1 178 ? 28.316 -0.116 -45.863 1.00 84.44 178 PHE A O 1
ATOM 1462 N N . MET A 1 179 ? 26.741 -0.763 -44.426 1.00 84.00 179 MET A N 1
ATOM 1463 C CA . MET A 1 179 ? 27.387 -0.113 -43.281 1.00 84.00 179 MET A CA 1
ATOM 1464 C C . MET A 1 179 ? 28.777 -0.680 -42.965 1.00 84.00 179 MET A C 1
ATOM 1466 O O . MET A 1 179 ? 29.556 0.014 -42.305 1.00 84.00 179 MET A O 1
ATOM 1470 N N . ARG A 1 180 ? 29.078 -1.909 -43.411 1.00 82.62 180 ARG A N 1
ATOM 1471 C CA . ARG A 1 180 ? 30.388 -2.565 -43.247 1.00 82.62 180 ARG A CA 1
ATOM 1472 C C . ARG A 1 180 ? 31.339 -2.323 -44.416 1.00 82.62 180 ARG A C 1
ATOM 1474 O O . ARG A 1 180 ? 32.541 -2.503 -44.253 1.00 82.62 180 ARG A O 1
ATOM 1481 N N . ILE A 1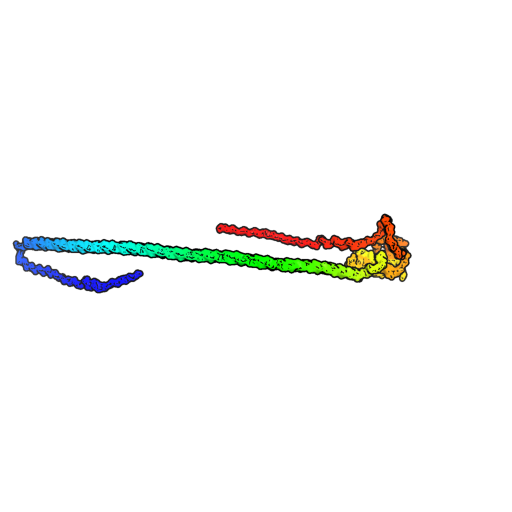 181 ? 30.806 -1.957 -45.576 1.00 84.00 181 ILE A N 1
ATOM 1482 C CA . ILE A 1 181 ? 31.579 -1.811 -46.805 1.00 84.00 181 ILE A CA 1
ATOM 1483 C C . ILE A 1 181 ? 32.216 -0.411 -46.800 1.00 84.00 181 ILE A C 1
ATOM 1485 O O . ILE A 1 181 ? 31.578 0.577 -46.427 1.00 84.00 181 ILE A O 1
ATOM 1489 N N . GLN A 1 182 ? 33.499 -0.324 -47.157 1.00 80.81 182 GLN A N 1
ATOM 1490 C CA . GLN A 1 182 ? 34.150 0.965 -47.413 1.00 80.81 182 GLN A CA 1
ATOM 1491 C C . GLN A 1 182 ? 33.542 1.585 -48.678 1.00 80.81 182 GLN A C 1
ATOM 1493 O O . GLN A 1 182 ? 33.235 0.862 -49.619 1.00 80.81 182 GLN A O 1
ATOM 1498 N N . GLY A 1 183 ? 33.394 2.906 -48.732 1.00 81.94 183 GLY A N 1
ATOM 1499 C CA . GLY A 1 183 ? 32.831 3.565 -49.913 1.00 81.94 183 GLY A CA 1
ATOM 1500 C C . GLY A 1 183 ? 31.368 3.995 -49.772 1.00 81.94 183 GLY A C 1
ATOM 1501 O O . GLY A 1 183 ? 30.619 3.964 -50.746 1.00 81.94 183 GLY A O 1
ATOM 1502 N N . LYS A 1 184 ? 30.929 4.346 -48.554 1.00 84.12 184 LYS A N 1
ATOM 1503 C CA . LYS A 1 184 ? 29.538 4.749 -48.261 1.00 84.12 184 LYS A CA 1
ATOM 1504 C C . LYS A 1 184 ? 29.105 5.991 -49.037 1.00 84.12 184 LYS A C 1
ATOM 1506 O O . LYS A 1 184 ? 27.915 6.185 -49.252 1.00 84.12 184 LYS A O 1
ATOM 1511 N N . GLU A 1 185 ? 30.060 6.810 -49.458 1.00 84.31 185 GLU A N 1
ATOM 1512 C CA . GLU A 1 185 ? 29.853 7.962 -50.329 1.00 84.31 185 GLU A CA 1
ATOM 1513 C C . GLU A 1 185 ? 29.286 7.582 -51.707 1.00 84.31 185 GLU A C 1
ATOM 1515 O O . GLU A 1 185 ? 28.679 8.418 -52.365 1.00 84.31 185 GLU A O 1
ATOM 1520 N N . ARG A 1 186 ? 29.413 6.313 -52.119 1.00 88.56 186 ARG A N 1
ATOM 1521 C CA . ARG A 1 186 ? 28.888 5.787 -53.391 1.00 88.56 186 ARG A CA 1
ATOM 1522 C C . ARG A 1 186 ? 27.477 5.210 -53.269 1.00 88.56 186 ARG A C 1
ATOM 1524 O O . ARG A 1 186 ? 26.937 4.687 -54.241 1.00 88.56 186 ARG A O 1
ATOM 1531 N N . LEU A 1 187 ? 26.885 5.253 -52.076 1.00 93.94 187 LEU A N 1
ATOM 1532 C CA . LEU A 1 187 ? 25.535 4.763 -51.841 1.00 93.94 187 LEU A CA 1
ATOM 1533 C C . LEU A 1 187 ? 24.514 5.758 -52.401 1.00 93.94 187 LEU A C 1
ATOM 1535 O O . LEU A 1 187 ? 24.360 6.866 -51.880 1.00 93.94 187 LEU A O 1
ATOM 1539 N N . ILE A 1 188 ? 23.755 5.334 -53.407 1.00 95.62 188 ILE A N 1
ATOM 1540 C CA . ILE A 1 188 ? 22.647 6.130 -53.935 1.00 95.62 188 ILE A CA 1
ATOM 1541 C C . ILE A 1 188 ? 21.391 5.852 -53.113 1.00 95.62 188 ILE A C 1
ATOM 1543 O O . ILE A 1 188 ? 21.066 4.699 -52.815 1.00 95.62 188 ILE A O 1
ATOM 1547 N N . ARG A 1 189 ? 20.696 6.925 -52.719 1.00 96.38 189 ARG A N 1
ATOM 1548 C CA . ARG A 1 189 ? 19.534 6.874 -51.825 1.00 96.38 189 ARG A CA 1
ATOM 1549 C C . ARG A 1 189 ? 18.395 7.736 -52.330 1.00 96.38 189 ARG A C 1
ATOM 1551 O O . ARG A 1 189 ? 18.593 8.924 -52.583 1.00 96.38 189 ARG A O 1
ATOM 1558 N N . TRP A 1 190 ? 17.196 7.181 -52.289 1.00 97.56 190 TRP A N 1
ATOM 1559 C CA . TRP A 1 190 ? 15.951 7.888 -52.527 1.00 97.56 190 TRP A CA 1
ATOM 1560 C C . TRP A 1 190 ? 15.181 8.040 -51.209 1.00 97.56 190 TRP A C 1
ATOM 1562 O O . TRP A 1 190 ? 14.827 7.055 -50.558 1.00 97.56 190 TRP A O 1
ATOM 1572 N N . ARG A 1 191 ? 14.975 9.294 -50.790 1.00 96.19 191 ARG A N 1
ATOM 1573 C CA . ARG A 1 191 ? 14.367 9.649 -49.494 1.00 96.19 191 ARG A CA 1
ATOM 1574 C C . ARG A 1 191 ? 12.879 9.899 -49.532 1.00 96.19 191 ARG A C 1
ATOM 1576 O O . ARG A 1 191 ? 12.239 9.899 -48.485 1.00 96.19 191 ARG A O 1
ATOM 1583 N N . SER A 1 192 ? 12.356 10.200 -50.708 1.00 96.50 192 SER A N 1
ATOM 1584 C CA . SER A 1 192 ? 10.950 10.535 -50.826 1.00 96.50 192 SER A CA 1
ATOM 1585 C C . SER A 1 192 ? 10.117 9.260 -50.653 1.00 96.50 192 SER A C 1
ATOM 1587 O O . SER A 1 192 ? 10.554 8.185 -51.075 1.00 96.50 192 SER A O 1
ATOM 1589 N N . PRO A 1 193 ? 8.929 9.345 -50.036 1.00 97.06 193 PRO A N 1
ATOM 1590 C CA . PRO A 1 193 ? 8.012 8.214 -49.955 1.00 97.06 193 PRO A CA 1
ATOM 1591 C C . PRO A 1 193 ? 7.700 7.659 -51.351 1.00 97.06 193 PRO A C 1
ATOM 1593 O O . PRO A 1 193 ? 7.455 8.430 -52.275 1.00 97.06 193 PRO A O 1
ATOM 1596 N N . ALA A 1 194 ? 7.729 6.336 -51.489 1.00 97.56 194 ALA A N 1
ATOM 1597 C CA . ALA A 1 194 ? 7.435 5.608 -52.722 1.00 97.56 194 ALA A CA 1
ATOM 1598 C C . ALA A 1 194 ? 7.070 4.156 -52.385 1.00 97.56 194 ALA A C 1
ATOM 1600 O O . ALA A 1 194 ? 7.478 3.658 -51.329 1.00 97.56 194 ALA A O 1
ATOM 1601 N N . ASN A 1 195 ? 6.346 3.466 -53.268 1.00 97.56 195 ASN A N 1
ATOM 1602 C CA . ASN A 1 195 ? 6.105 2.025 -53.111 1.00 97.56 195 ASN A CA 1
ATOM 1603 C C . ASN A 1 195 ? 7.244 1.194 -53.718 1.00 97.56 195 ASN A C 1
ATOM 1605 O O . ASN A 1 195 ? 7.627 0.159 -53.172 1.00 97.56 195 ASN A O 1
ATOM 1609 N N . SER A 1 196 ? 7.807 1.669 -54.825 1.00 98.06 196 SER A N 1
ATOM 1610 C CA . SER A 1 196 ? 8.878 1.035 -55.583 1.00 98.06 196 SER A CA 1
ATOM 1611 C C . SER A 1 196 ? 9.790 2.094 -56.196 1.00 98.06 196 SER A C 1
ATOM 1613 O O . SER A 1 196 ? 9.332 3.142 -56.652 1.00 98.06 196 SER A O 1
ATOM 1615 N N . VAL A 1 197 ? 11.095 1.824 -56.184 1.00 98.38 197 VAL A N 1
ATOM 1616 C CA . VAL A 1 197 ? 12.092 2.701 -56.797 1.00 98.38 197 VAL A CA 1
ATOM 1617 C C . VAL A 1 197 ? 13.103 1.848 -57.542 1.00 98.38 197 VAL A C 1
ATOM 1619 O O . VAL A 1 197 ? 13.725 0.954 -56.957 1.00 98.38 197 VAL A O 1
ATOM 1622 N N . THR A 1 198 ? 13.290 2.147 -58.820 1.00 98.56 198 THR A N 1
ATOM 1623 C CA . THR A 1 198 ? 14.389 1.624 -59.628 1.00 98.56 198 THR A CA 1
ATOM 1624 C C . THR A 1 198 ? 15.243 2.780 -60.150 1.00 98.56 198 THR A C 1
ATOM 1626 O O . THR A 1 198 ? 14.839 3.945 -60.138 1.00 98.56 198 THR A O 1
ATOM 1629 N N . MET A 1 199 ? 16.482 2.481 -60.529 1.00 98.12 199 MET A N 1
ATOM 1630 C CA . MET A 1 199 ? 17.450 3.457 -61.023 1.00 98.12 199 MET A CA 1
ATOM 1631 C C . MET A 1 199 ? 18.006 2.990 -62.364 1.00 98.12 199 MET A C 1
ATOM 1633 O O . MET A 1 199 ? 18.455 1.854 -62.489 1.00 98.12 199 MET A O 1
ATOM 1637 N N . THR A 1 200 ? 18.035 3.884 -63.341 1.00 98.06 200 THR A N 1
ATOM 1638 C CA . THR A 1 200 ? 18.634 3.666 -64.664 1.00 98.06 200 THR A CA 1
ATOM 1639 C C . THR A 1 200 ? 19.709 4.712 -64.912 1.00 98.06 200 THR A C 1
ATOM 1641 O O . THR A 1 200 ? 19.648 5.805 -64.342 1.00 98.06 200 THR A O 1
ATOM 1644 N N . GLY A 1 201 ? 20.672 4.425 -65.780 1.00 97.31 201 GLY A N 1
ATOM 1645 C CA . GLY A 1 201 ? 21.666 5.420 -66.162 1.00 97.31 201 GLY A CA 1
ATOM 1646 C C . GLY A 1 201 ? 22.546 5.013 -67.329 1.00 97.31 201 GLY A C 1
ATOM 1647 O O . GLY A 1 201 ? 22.415 3.922 -67.888 1.00 97.31 201 GLY A O 1
ATOM 1648 N N . ASP A 1 202 ? 23.463 5.910 -67.670 1.00 97.00 202 ASP A N 1
ATOM 1649 C CA . ASP A 1 202 ? 24.423 5.753 -68.767 1.00 97.00 202 ASP A CA 1
ATOM 1650 C C . ASP A 1 202 ? 25.621 4.847 -68.438 1.00 97.00 202 ASP A C 1
ATOM 1652 O O . ASP A 1 202 ? 26.415 4.513 -69.312 1.00 97.00 202 ASP A O 1
ATOM 1656 N N . PHE A 1 203 ? 25.736 4.410 -67.187 1.00 95.06 203 PHE A N 1
ATOM 1657 C CA . PHE A 1 203 ? 26.783 3.507 -66.710 1.00 95.06 203 PHE A CA 1
ATOM 1658 C C . PHE A 1 203 ? 26.532 2.022 -67.038 1.00 95.06 203 PHE A C 1
ATOM 1660 O O . PHE A 1 203 ? 27.365 1.178 -66.703 1.00 95.06 203 PHE A O 1
ATOM 1667 N N . MET A 1 204 ? 25.391 1.694 -67.651 1.00 93.25 204 MET A N 1
ATOM 1668 C CA . MET A 1 204 ? 25.044 0.343 -68.103 1.00 93.25 204 MET A CA 1
ATOM 1669 C C . MET A 1 204 ? 25.432 0.134 -69.570 1.00 93.25 204 MET A C 1
ATOM 1671 O O . MET A 1 204 ? 25.570 1.090 -70.332 1.00 93.25 204 MET A O 1
ATOM 1675 N N . LEU A 1 205 ? 25.581 -1.129 -69.977 1.00 91.94 205 LEU A N 1
ATOM 1676 C CA . LEU A 1 205 ? 25.761 -1.504 -71.377 1.00 91.94 205 LEU A CA 1
ATOM 1677 C C . LEU A 1 205 ? 24.654 -2.492 -71.784 1.00 91.94 205 LEU A C 1
ATOM 1679 O O . LEU A 1 205 ? 24.711 -3.638 -71.336 1.00 91.94 205 LEU A O 1
ATOM 1683 N N . PRO A 1 206 ? 23.686 -2.086 -72.622 1.00 94.62 206 PRO A N 1
ATOM 1684 C CA . PRO A 1 206 ? 23.518 -0.752 -73.215 1.00 94.62 206 PRO A CA 1
ATOM 1685 C C . PRO A 1 206 ? 23.014 0.319 -72.215 1.00 94.62 206 PRO A C 1
ATOM 1687 O O . PRO A 1 206 ? 22.397 -0.016 -71.198 1.00 94.62 206 PRO A O 1
ATOM 1690 N N . PRO A 1 207 ? 23.284 1.616 -72.475 1.00 95.44 207 PRO A N 1
ATOM 1691 C CA . PRO A 1 207 ? 22.826 2.717 -71.627 1.00 95.44 207 PRO A CA 1
ATOM 1692 C C . PRO A 1 207 ? 21.304 2.741 -71.467 1.00 95.44 207 PRO A C 1
ATOM 1694 O O . PRO A 1 207 ? 20.582 2.530 -72.437 1.00 95.44 207 PRO A O 1
ATOM 1697 N N . TRP A 1 208 ? 20.821 3.064 -70.264 1.00 95.81 208 TRP A N 1
ATOM 1698 C CA . TRP A 1 208 ? 19.397 3.273 -69.942 1.00 95.81 208 TRP A CA 1
ATOM 1699 C C . TRP A 1 208 ? 18.454 2.066 -70.085 1.00 95.81 208 TRP A C 1
ATOM 1701 O O . TRP A 1 208 ? 17.289 2.188 -69.720 1.00 95.81 208 TRP A O 1
ATOM 1711 N N . GLU A 1 209 ? 18.920 0.908 -70.556 1.00 96.19 209 GLU A N 1
ATOM 1712 C CA . GLU A 1 209 ? 18.040 -0.241 -70.828 1.00 96.19 209 GLU A CA 1
ATOM 1713 C C . GLU A 1 209 ? 17.667 -1.041 -69.570 1.00 96.19 209 GLU A C 1
ATOM 1715 O O . GLU A 1 209 ? 16.570 -1.589 -69.472 1.00 96.19 209 GLU A O 1
ATOM 1720 N N . HIS A 1 210 ? 18.566 -1.112 -68.586 1.00 96.56 210 HIS A N 1
ATOM 1721 C CA . HIS A 1 210 ? 18.375 -1.941 -67.396 1.00 96.56 210 HIS A CA 1
ATOM 1722 C C . HIS A 1 210 ? 18.026 -1.120 -66.157 1.00 96.56 210 HIS A C 1
ATOM 1724 O O . HIS A 1 210 ? 18.772 -0.228 -65.747 1.00 96.56 210 HIS A O 1
ATOM 1730 N N . GLU A 1 211 ? 16.917 -1.489 -65.517 1.00 97.38 211 GLU A N 1
ATOM 1731 C CA . GLU A 1 211 ? 16.487 -0.932 -64.240 1.00 97.38 211 GLU A CA 1
ATOM 1732 C C . GLU A 1 211 ? 17.161 -1.646 -63.064 1.00 97.38 211 GLU A C 1
ATOM 1734 O O . GLU A 1 211 ? 17.031 -2.858 -62.882 1.00 97.38 211 GLU A O 1
ATOM 1739 N N . ILE A 1 212 ? 17.861 -0.887 -62.223 1.00 97.62 212 ILE A N 1
ATOM 1740 C CA . ILE A 1 212 ? 18.467 -1.400 -60.996 1.00 97.62 212 ILE A CA 1
ATOM 1741 C C . ILE A 1 212 ? 17.469 -1.235 -59.852 1.00 97.62 212 ILE A C 1
ATOM 1743 O O . ILE A 1 212 ? 17.170 -0.096 -59.475 1.00 97.62 212 ILE A O 1
ATOM 1747 N N . PRO A 1 213 ? 16.977 -2.330 -59.250 1.00 97.69 213 PRO A N 1
ATOM 1748 C CA . PRO A 1 213 ? 16.070 -2.231 -58.119 1.00 97.69 213 PRO A CA 1
ATOM 1749 C C . PRO A 1 213 ? 16.774 -1.618 -56.907 1.00 97.69 213 PRO A C 1
ATOM 1751 O O . PRO A 1 213 ? 17.903 -1.983 -56.564 1.00 97.69 213 PRO A O 1
ATOM 1754 N N . MET A 1 214 ? 16.095 -0.689 -56.235 1.00 97.62 214 MET A N 1
ATOM 1755 C CA . MET A 1 214 ? 16.536 -0.157 -54.949 1.00 97.62 214 MET A CA 1
ATOM 1756 C C . MET A 1 214 ? 15.839 -0.905 -53.809 1.00 97.62 214 MET A C 1
ATOM 1758 O O . MET A 1 214 ? 14.643 -1.189 -53.853 1.00 97.62 214 MET A O 1
ATOM 1762 N N . PHE A 1 215 ? 16.583 -1.209 -52.749 1.00 96.00 215 PHE A N 1
ATOM 1763 C CA . PHE A 1 215 ? 16.066 -1.896 -51.572 1.00 96.00 215 PHE A CA 1
ATOM 1764 C C . PHE A 1 215 ? 15.484 -0.891 -50.582 1.00 96.00 215 PHE A C 1
ATOM 1766 O O . PHE A 1 215 ? 16.154 0.065 -50.187 1.00 96.00 215 PHE A O 1
ATOM 1773 N N . TYR A 1 216 ? 14.252 -1.127 -50.129 1.00 96.06 216 TYR A N 1
ATOM 1774 C CA . TYR A 1 216 ? 13.661 -0.336 -49.055 1.00 96.06 216 TYR A CA 1
ATOM 1775 C C . TYR A 1 216 ? 14.221 -0.758 -47.695 1.00 96.06 216 TYR A C 1
ATOM 1777 O O . TYR A 1 216 ? 14.065 -1.905 -47.266 1.00 96.06 216 TYR A O 1
ATOM 1785 N N . SER A 1 217 ? 14.825 0.182 -46.971 1.00 93.69 217 SER A N 1
ATOM 1786 C CA . SER A 1 217 ? 15.211 -0.033 -45.580 1.00 93.69 217 SER A CA 1
ATOM 1787 C C . SER A 1 217 ? 14.120 0.488 -44.646 1.00 93.69 217 SER A C 1
ATOM 1789 O O . SER A 1 217 ? 13.924 1.698 -44.517 1.00 93.69 217 SER A O 1
ATOM 1791 N N . LYS A 1 218 ? 13.515 -0.420 -43.875 1.00 91.56 218 LYS A N 1
ATOM 1792 C CA . LYS A 1 218 ? 12.542 -0.078 -42.821 1.00 91.56 218 LYS A CA 1
ATOM 1793 C C . LYS A 1 218 ? 13.125 0.788 -41.703 1.00 91.56 218 LYS A C 1
ATOM 1795 O O . LYS A 1 218 ? 12.378 1.479 -41.031 1.00 91.56 218 LYS A O 1
ATOM 1800 N N . ILE A 1 219 ? 14.438 0.720 -41.479 1.00 88.81 219 ILE A N 1
ATOM 1801 C CA . ILE A 1 219 ? 15.115 1.440 -40.390 1.00 88.81 219 ILE A CA 1
ATOM 1802 C C . ILE A 1 219 ? 15.352 2.903 -40.767 1.00 88.81 219 ILE A C 1
ATOM 1804 O O . ILE A 1 219 ? 15.117 3.797 -39.964 1.00 88.81 219 ILE A O 1
ATOM 1808 N N . LEU A 1 220 ? 15.847 3.130 -41.984 1.00 89.19 220 LEU A N 1
ATOM 1809 C CA . LEU A 1 220 ? 16.084 4.468 -42.528 1.00 89.19 220 LEU A CA 1
ATOM 1810 C C . LEU A 1 220 ? 14.810 5.123 -43.071 1.00 89.19 220 LEU A C 1
ATOM 1812 O O . LEU A 1 220 ? 14.778 6.339 -43.166 1.00 89.19 220 LEU A O 1
ATOM 1816 N N . HIS A 1 221 ? 13.784 4.333 -43.405 1.00 93.81 221 HIS A N 1
ATOM 1817 C CA . HIS A 1 221 ? 12.612 4.767 -44.171 1.00 93.81 221 HIS A CA 1
ATOM 1818 C C . HIS A 1 221 ? 12.969 5.342 -45.553 1.00 93.81 221 HIS A C 1
ATOM 1820 O O . HIS A 1 221 ? 12.328 6.266 -46.038 1.00 93.81 221 HIS A O 1
ATOM 1826 N N . GLU A 1 222 ? 13.988 4.772 -46.197 1.00 96.00 222 GLU A N 1
ATOM 1827 C CA . GLU A 1 222 ? 14.533 5.230 -47.480 1.00 96.00 222 GLU A CA 1
ATOM 1828 C C . GLU A 1 222 ? 14.819 4.022 -48.385 1.00 96.00 222 GLU A C 1
ATOM 1830 O O . GLU A 1 222 ? 15.111 2.923 -47.894 1.00 96.00 222 GLU A O 1
ATOM 1835 N N . PHE A 1 223 ? 14.785 4.235 -49.701 1.00 96.94 223 PHE A N 1
ATOM 1836 C CA . PHE A 1 223 ? 15.286 3.274 -50.683 1.00 96.94 223 PHE A CA 1
ATOM 1837 C C . PHE A 1 223 ? 16.775 3.517 -50.928 1.00 96.94 223 PHE A C 1
ATOM 1839 O O . PHE A 1 223 ? 17.223 4.663 -50.994 1.00 96.94 223 PHE A O 1
ATOM 1846 N N . TYR A 1 224 ? 17.558 2.455 -51.094 1.00 96.62 224 TYR A N 1
ATOM 1847 C CA . TYR A 1 224 ? 18.983 2.559 -51.404 1.00 96.62 224 TYR A CA 1
ATOM 1848 C C . TYR A 1 224 ? 19.430 1.487 -52.398 1.00 96.62 224 TYR A C 1
ATOM 1850 O O . TYR A 1 224 ? 18.837 0.415 -52.481 1.00 96.62 224 TYR A O 1
ATOM 1858 N N . THR A 1 225 ? 20.510 1.752 -53.129 1.00 95.75 225 THR A N 1
ATOM 1859 C CA . THR A 1 225 ? 21.186 0.739 -53.951 1.00 95.75 225 THR A CA 1
ATOM 1860 C C . THR A 1 225 ? 22.690 0.766 -53.715 1.00 95.75 225 THR A C 1
ATOM 1862 O O . THR A 1 225 ? 23.290 1.831 -53.563 1.00 95.75 225 THR A O 1
ATOM 1865 N N . MET A 1 226 ? 23.292 -0.425 -53.663 1.00 94.38 226 MET A N 1
ATOM 1866 C CA . MET A 1 226 ? 24.737 -0.622 -53.507 1.00 94.38 226 MET A CA 1
ATOM 1867 C C . MET A 1 226 ? 25.444 -0.824 -54.854 1.00 94.38 226 MET A C 1
ATOM 1869 O O . MET A 1 226 ? 26.640 -1.097 -54.873 1.00 94.38 226 MET A O 1
ATOM 1873 N N . PHE A 1 227 ? 24.736 -0.671 -55.979 1.00 95.12 227 PHE A N 1
ATOM 1874 C CA . PHE A 1 227 ? 25.241 -1.003 -57.313 1.00 95.12 227 PHE A CA 1
ATOM 1875 C C . PHE A 1 227 ? 26.622 -0.395 -57.617 1.00 95.12 227 PHE A C 1
ATOM 1877 O O . PHE A 1 227 ? 27.539 -1.103 -58.031 1.00 95.12 227 PHE A O 1
ATOM 1884 N N . PHE A 1 228 ? 26.807 0.897 -57.333 1.00 92.06 228 PHE A N 1
ATOM 1885 C CA . PHE A 1 228 ? 28.076 1.606 -57.543 1.00 92.06 228 PHE A CA 1
ATOM 1886 C C . PHE A 1 228 ? 29.216 1.133 -56.631 1.00 92.06 228 PHE A C 1
ATOM 1888 O O . PHE A 1 228 ? 30.393 1.291 -56.965 1.00 92.06 228 PHE A O 1
ATOM 1895 N N . MET A 1 229 ? 28.882 0.559 -55.474 1.00 89.31 229 MET A N 1
ATOM 1896 C CA . MET A 1 229 ? 29.853 -0.019 -54.546 1.00 89.31 229 MET A CA 1
ATOM 1897 C C . MET A 1 229 ? 30.305 -1.406 -55.012 1.00 89.31 229 MET A C 1
ATOM 1899 O O . MET A 1 229 ? 31.477 -1.736 -54.869 1.00 89.31 229 MET A O 1
ATOM 1903 N N . GLU A 1 230 ? 29.392 -2.203 -55.568 1.00 90.50 230 GLU A N 1
ATOM 1904 C CA . GLU A 1 230 ? 29.647 -3.594 -55.960 1.00 90.50 230 GLU A CA 1
ATOM 1905 C C . GLU A 1 230 ? 30.332 -3.716 -57.328 1.00 90.50 230 GLU A C 1
ATOM 1907 O O . GLU A 1 230 ? 31.183 -4.583 -57.510 1.00 90.50 230 GLU A O 1
ATOM 1912 N N . ASN A 1 231 ? 30.013 -2.829 -58.277 1.00 91.69 231 ASN A N 1
ATOM 1913 C CA . ASN A 1 231 ? 30.429 -2.977 -59.677 1.00 91.69 231 ASN A CA 1
ATOM 1914 C C . ASN A 1 231 ? 31.732 -2.248 -60.048 1.00 91.69 231 ASN A C 1
ATOM 1916 O O . ASN A 1 231 ? 32.131 -2.294 -61.206 1.00 91.69 231 ASN A O 1
ATOM 1920 N N . ASN A 1 232 ? 32.410 -1.593 -59.092 1.00 86.75 232 ASN A N 1
ATOM 1921 C CA . ASN A 1 232 ? 33.710 -0.927 -59.294 1.00 86.75 232 ASN A CA 1
ATOM 1922 C C . ASN A 1 232 ? 33.805 -0.128 -60.609 1.00 86.75 232 ASN A C 1
ATOM 1924 O O . ASN A 1 232 ? 34.730 -0.323 -61.399 1.00 86.75 232 ASN A O 1
ATOM 1928 N N . LEU A 1 233 ? 32.838 0.762 -60.849 1.00 91.19 233 LEU A N 1
ATOM 1929 C CA . LEU A 1 233 ? 32.854 1.633 -62.024 1.00 91.19 233 LEU A CA 1
ATOM 1930 C C . LEU A 1 233 ? 34.136 2.483 -62.093 1.00 91.19 233 LEU A C 1
ATOM 1932 O O . LEU A 1 233 ? 34.914 2.568 -61.145 1.00 91.19 233 LEU A O 1
ATOM 1936 N N . LYS A 1 234 ? 34.399 3.102 -63.242 1.00 92.56 234 LYS A N 1
ATOM 1937 C CA . LYS A 1 234 ? 35.555 3.994 -63.386 1.00 92.56 234 LYS A CA 1
ATOM 1938 C C . LYS A 1 234 ? 35.258 5.349 -62.735 1.00 92.56 234 LYS A C 1
ATOM 1940 O O . LYS A 1 234 ? 34.107 5.719 -62.526 1.00 92.56 234 LYS A O 1
ATOM 1945 N N . THR A 1 235 ? 36.307 6.104 -62.415 1.00 93.44 235 THR A N 1
ATOM 1946 C CA . THR A 1 235 ? 36.152 7.524 -62.066 1.00 93.44 235 THR A CA 1
ATOM 1947 C C . THR A 1 235 ? 35.544 8.258 -63.253 1.00 93.44 235 THR A C 1
ATOM 1949 O O . THR A 1 235 ? 36.036 8.103 -64.372 1.00 93.44 235 THR A O 1
ATOM 1952 N N . GLY A 1 236 ? 34.507 9.054 -63.020 1.00 95.12 236 GLY A N 1
ATOM 1953 C CA . GLY A 1 236 ? 33.842 9.781 -64.090 1.00 95.12 236 GLY A CA 1
ATOM 1954 C C . GLY A 1 236 ? 32.508 10.390 -63.690 1.00 95.12 236 GLY A C 1
ATOM 1955 O O . GLY A 1 236 ? 31.984 10.157 -62.598 1.00 95.12 236 GLY A O 1
ATOM 1956 N N . ASP A 1 237 ? 31.983 11.186 -64.613 1.00 96.06 237 ASP A N 1
ATOM 1957 C CA . ASP A 1 237 ? 30.624 11.702 -64.568 1.00 96.06 237 ASP A CA 1
ATOM 1958 C C . ASP A 1 237 ? 29.657 10.655 -65.123 1.00 96.06 237 ASP A C 1
ATOM 1960 O O . ASP A 1 237 ? 29.873 10.127 -66.212 1.00 96.06 237 ASP A O 1
ATOM 1964 N N . TYR A 1 238 ? 28.574 10.411 -64.394 1.00 97.12 238 TYR A N 1
ATOM 1965 C CA . TYR A 1 238 ? 27.498 9.514 -64.791 1.00 97.12 238 TYR A CA 1
ATOM 1966 C C . TYR A 1 238 ? 26.155 10.227 -64.695 1.00 97.12 238 TYR A C 1
ATOM 1968 O O . TYR A 1 238 ? 25.934 11.075 -63.822 1.00 97.12 238 TYR A O 1
ATOM 1976 N N . ARG A 1 239 ? 25.242 9.874 -65.593 1.00 97.69 239 ARG A N 1
ATOM 1977 C CA . ARG A 1 239 ? 23.868 10.372 -65.623 1.00 97.69 239 ARG A CA 1
ATOM 1978 C C . ARG A 1 239 ? 22.943 9.265 -65.160 1.00 97.69 239 ARG A C 1
ATOM 1980 O O . ARG A 1 239 ? 22.987 8.146 -65.667 1.00 97.69 239 ARG A O 1
ATOM 1987 N N . ILE A 1 240 ? 22.101 9.589 -64.189 1.00 98.06 240 ILE A N 1
ATOM 1988 C CA . ILE A 1 240 ? 21.146 8.663 -63.590 1.00 98.06 240 ILE A CA 1
ATOM 1989 C C . ILE A 1 240 ? 19.744 9.267 -63.617 1.00 98.06 240 ILE A C 1
ATOM 1991 O O . ILE A 1 240 ? 19.571 10.488 -63.609 1.00 98.06 240 ILE A O 1
ATOM 1995 N N . LYS A 1 241 ? 18.734 8.405 -63.607 1.00 98.12 241 LYS A N 1
ATOM 1996 C CA . LYS A 1 241 ? 17.328 8.776 -63.447 1.00 98.12 241 LYS A CA 1
ATOM 1997 C C . LYS A 1 241 ? 16.637 7.733 -62.582 1.00 98.12 241 LYS A C 1
ATOM 1999 O O . LYS A 1 241 ? 16.973 6.549 -62.657 1.00 98.12 241 LYS A O 1
ATOM 2004 N N . PHE A 1 242 ? 15.705 8.173 -61.747 1.00 98.44 242 PHE A N 1
ATOM 2005 C CA . PHE A 1 242 ? 14.924 7.277 -60.902 1.00 98.44 242 PHE A CA 1
ATOM 2006 C C . PHE A 1 242 ? 13.586 6.999 -61.574 1.00 98.44 242 PHE A C 1
ATOM 2008 O O . PHE A 1 242 ? 12.955 7.922 -62.080 1.00 98.44 242 PHE A O 1
ATOM 2015 N N . ASN A 1 243 ? 13.142 5.750 -61.555 1.00 98.25 243 ASN A N 1
ATOM 2016 C CA . ASN A 1 243 ? 11.771 5.380 -61.866 1.00 98.25 243 ASN A CA 1
ATOM 2017 C C . ASN A 1 243 ? 11.067 5.075 -60.537 1.00 98.25 243 ASN A C 1
ATOM 2019 O O . ASN A 1 243 ? 11.412 4.125 -59.831 1.00 98.25 243 ASN A O 1
ATOM 2023 N N . VAL A 1 244 ? 10.142 5.953 -60.156 1.00 98.25 244 VAL A N 1
ATOM 2024 C CA . VAL A 1 244 ? 9.423 5.923 -58.881 1.00 98.25 244 VAL A CA 1
ATOM 2025 C C . VAL A 1 244 ? 7.962 5.649 -59.181 1.00 98.25 244 VAL A C 1
ATOM 2027 O O . VAL A 1 244 ? 7.273 6.487 -59.763 1.00 98.25 244 VAL A O 1
ATOM 2030 N N . ASP A 1 245 ? 7.501 4.460 -58.801 1.00 98.06 245 ASP A N 1
ATOM 2031 C CA . ASP A 1 245 ? 6.126 4.008 -59.037 1.00 98.06 245 ASP A CA 1
ATOM 2032 C C . ASP A 1 245 ? 5.679 4.151 -60.509 1.00 98.06 245 ASP A C 1
ATOM 2034 O O . ASP A 1 245 ? 4.552 4.550 -60.801 1.00 98.06 245 ASP A O 1
ATOM 2038 N N . GLY A 1 246 ? 6.584 3.846 -61.447 1.00 97.75 246 GLY A N 1
ATOM 2039 C CA . GLY A 1 246 ? 6.345 3.912 -62.893 1.00 97.75 246 GLY A CA 1
ATOM 2040 C C . GLY A 1 246 ? 6.624 5.277 -63.531 1.00 97.75 246 GLY A C 1
ATOM 2041 O O . GLY A 1 246 ? 6.466 5.417 -64.742 1.00 97.75 246 GLY A O 1
ATOM 2042 N N . ASN A 1 247 ? 7.036 6.281 -62.748 1.00 98.19 247 ASN A N 1
ATOM 2043 C CA . ASN A 1 247 ? 7.305 7.631 -63.236 1.00 98.19 247 ASN A CA 1
ATOM 2044 C C . ASN A 1 247 ? 8.794 7.972 -63.165 1.00 98.19 247 ASN A C 1
ATOM 2046 O O . ASN A 1 247 ? 9.409 7.925 -62.097 1.00 98.19 247 ASN A O 1
ATOM 2050 N N . PHE A 1 248 ? 9.362 8.400 -64.292 1.00 97.88 248 PHE A N 1
ATOM 2051 C CA . PHE A 1 248 ? 10.740 8.877 -64.340 1.00 97.88 248 PHE A CA 1
ATOM 2052 C C . PHE A 1 248 ? 10.873 10.264 -63.710 1.00 97.88 248 PHE A C 1
ATOM 2054 O O . PHE A 1 248 ? 10.346 11.249 -64.227 1.00 97.88 248 PHE A O 1
ATOM 2061 N N . VAL A 1 249 ? 11.632 10.346 -62.622 1.00 98.06 249 VAL A N 1
ATOM 2062 C CA . VAL A 1 249 ? 11.831 11.561 -61.831 1.00 98.06 249 VAL A CA 1
ATOM 2063 C C . VAL A 1 249 ? 13.308 11.796 -61.527 1.00 98.06 249 VAL A C 1
ATOM 2065 O O . VAL A 1 249 ? 14.122 10.871 -61.469 1.00 98.06 249 VAL A O 1
ATOM 2068 N N . CYS A 1 250 ? 13.644 13.065 -61.311 1.00 97.69 250 CYS A N 1
ATOM 2069 C CA . CYS A 1 250 ? 14.939 13.473 -60.784 1.00 97.69 250 CYS A CA 1
ATOM 2070 C C . CYS A 1 250 ? 14.817 13.751 -59.285 1.00 97.69 250 CYS A C 1
ATOM 2072 O O . CYS A 1 250 ? 13.858 14.372 -58.826 1.00 97.69 250 CYS A O 1
ATOM 2074 N N . ASP A 1 251 ? 15.812 13.329 -58.517 1.00 95.94 251 ASP A N 1
ATOM 2075 C CA . ASP A 1 251 ? 15.949 13.709 -57.120 1.00 95.94 251 ASP A CA 1
ATOM 2076 C C . ASP A 1 251 ? 16.595 15.095 -57.036 1.00 95.94 251 ASP A C 1
ATOM 2078 O O . AS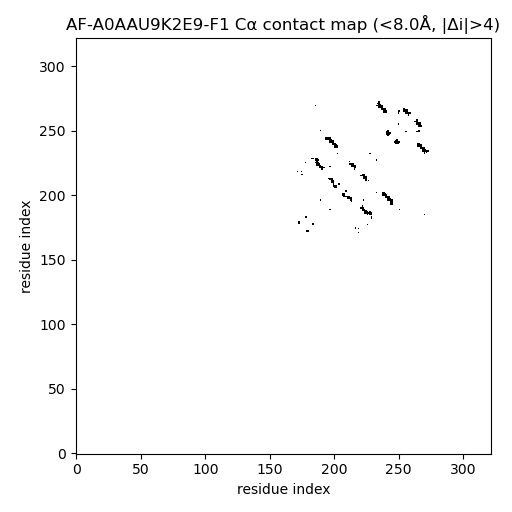P A 1 251 ? 17.698 15.315 -57.539 1.00 95.94 251 ASP A O 1
ATOM 2082 N N . TRP A 1 252 ? 15.910 16.032 -56.388 1.00 96.00 252 TRP A N 1
ATOM 2083 C CA . TRP A 1 252 ? 16.328 17.431 -56.268 1.00 96.00 252 TRP A CA 1
ATOM 2084 C C . TRP A 1 252 ? 17.667 17.622 -55.537 1.00 96.00 252 TRP A C 1
ATOM 2086 O O . TRP A 1 252 ? 18.265 18.691 -55.619 1.00 96.00 252 TRP A O 1
ATOM 2096 N N . ARG A 1 253 ? 18.146 16.605 -54.810 1.00 94.44 253 ARG A N 1
ATOM 2097 C CA . ARG A 1 253 ? 19.406 16.660 -54.049 1.00 94.44 253 ARG A CA 1
ATOM 2098 C C . ARG A 1 253 ? 20.642 16.423 -54.906 1.00 94.44 253 ARG A C 1
ATOM 2100 O O . ARG A 1 253 ? 21.751 16.665 -54.436 1.00 94.44 253 ARG A O 1
ATOM 2107 N N . PHE A 1 254 ? 20.465 15.920 -56.124 1.00 95.06 254 PHE A N 1
ATOM 2108 C CA . PHE A 1 254 ? 21.554 15.743 -57.073 1.00 95.06 254 PHE A CA 1
ATOM 2109 C C . PHE A 1 254 ? 21.499 16.848 -58.132 1.00 95.06 254 PHE A C 1
ATOM 2111 O O . PHE A 1 254 ? 20.402 17.257 -58.521 1.00 95.06 254 PHE A O 1
ATOM 2118 N N . PRO A 1 255 ? 22.654 17.302 -58.649 1.00 96.62 255 PRO A N 1
ATOM 2119 C CA . PRO A 1 255 ? 22.688 18.213 -59.786 1.00 96.62 255 PRO A CA 1
ATOM 2120 C C . PRO A 1 255 ? 21.861 17.661 -60.948 1.00 96.62 255 PRO A C 1
ATOM 2122 O O . PRO A 1 255 ? 21.930 16.469 -61.244 1.00 96.62 255 PRO A O 1
ATOM 2125 N N . VAL A 1 256 ? 21.081 18.513 -61.606 1.00 97.25 256 VAL A N 1
ATOM 2126 C CA . VAL A 1 256 ? 20.269 18.134 -62.767 1.00 97.25 256 VAL A CA 1
ATOM 2127 C C . VAL A 1 256 ? 20.936 18.671 -64.029 1.00 97.25 256 VAL A C 1
ATOM 2129 O O . VAL A 1 256 ? 21.313 19.839 -64.080 1.00 97.25 256 VAL A O 1
ATOM 2132 N N . ILE A 1 257 ? 21.087 17.823 -65.044 1.00 97.56 257 ILE A N 1
ATOM 2133 C CA . ILE A 1 257 ? 21.616 18.176 -66.363 1.00 97.56 257 ILE A CA 1
ATOM 2134 C C . ILE A 1 257 ? 20.572 17.863 -67.437 1.00 97.56 257 ILE A C 1
ATOM 2136 O O . ILE A 1 257 ? 19.841 16.880 -67.318 1.00 97.56 257 ILE A O 1
ATOM 2140 N N . ASN A 1 258 ? 20.500 18.707 -68.466 1.00 97.44 258 ASN A N 1
ATOM 2141 C CA . ASN A 1 258 ? 19.662 18.474 -69.638 1.00 97.44 258 ASN A CA 1
ATOM 2142 C C . ASN A 1 258 ? 20.473 17.746 -70.717 1.00 97.44 258 ASN A C 1
ATOM 2144 O O . ASN A 1 258 ? 21.643 18.078 -70.927 1.00 97.44 258 ASN A O 1
ATOM 2148 N N . ASP A 1 259 ? 19.879 16.753 -71.369 1.00 94.69 259 ASP A N 1
ATOM 2149 C CA . ASP A 1 259 ? 20.473 16.108 -72.538 1.00 94.69 259 ASP A CA 1
ATOM 2150 C C . ASP A 1 259 ? 20.086 16.819 -73.849 1.00 94.69 259 ASP A C 1
ATOM 2152 O O . ASP A 1 259 ? 19.334 17.794 -73.864 1.00 94.69 259 ASP A O 1
ATOM 2156 N N . GLU A 1 260 ? 20.635 16.344 -74.967 1.00 94.88 260 GLU A N 1
ATOM 2157 C CA . GLU A 1 260 ? 20.376 16.898 -76.306 1.00 94.88 260 GLU A CA 1
ATOM 2158 C C . GLU A 1 260 ? 18.925 16.689 -76.770 1.00 94.88 260 GLU A C 1
ATOM 2160 O O . GLU A 1 260 ? 18.465 17.356 -77.693 1.00 94.88 260 GLU A O 1
ATOM 2165 N N . PHE A 1 261 ? 18.188 15.796 -76.105 1.00 94.38 261 PHE A N 1
ATOM 2166 C CA . PHE A 1 261 ? 16.800 15.455 -76.401 1.00 94.38 261 PHE A CA 1
ATOM 2167 C C . PHE A 1 261 ? 15.805 16.179 -75.481 1.00 94.38 261 PHE A C 1
ATOM 2169 O O . PHE A 1 261 ? 14.600 15.953 -75.584 1.00 94.38 261 PHE A O 1
ATOM 2176 N N . GLY A 1 262 ? 16.285 17.056 -74.593 1.00 94.94 262 GLY A N 1
ATOM 2177 C CA . GLY A 1 262 ? 15.448 17.814 -73.666 1.00 94.94 262 GLY A CA 1
ATOM 2178 C C . GLY A 1 262 ? 15.051 17.059 -72.392 1.00 94.94 262 GLY A C 1
ATOM 2179 O O . GLY A 1 262 ? 14.169 17.528 -71.669 1.00 94.94 262 GLY A O 1
ATOM 2180 N N . ASN A 1 263 ? 15.661 15.906 -72.092 1.00 96.38 263 ASN A N 1
ATOM 2181 C CA . ASN A 1 263 ? 15.417 15.191 -70.844 1.00 96.38 263 ASN A CA 1
ATOM 2182 C C . ASN A 1 263 ? 16.325 15.681 -69.717 1.00 96.38 263 ASN A C 1
ATOM 2184 O O . ASN A 1 263 ? 17.548 15.770 -69.839 1.00 96.38 263 ASN A O 1
ATOM 2188 N N . TYR A 1 264 ? 15.719 15.850 -68.547 1.00 97.50 264 TYR A N 1
ATOM 2189 C CA . TYR A 1 264 ? 16.435 16.093 -67.304 1.00 97.50 264 TYR A CA 1
ATOM 2190 C C . TYR A 1 264 ? 16.909 14.780 -66.680 1.00 97.50 264 TYR A C 1
ATOM 2192 O O . TYR A 1 264 ? 16.121 13.845 -66.511 1.00 97.50 264 TYR A O 1
ATOM 2200 N N . ASN A 1 265 ? 18.184 14.744 -66.297 1.00 97.75 265 ASN A N 1
ATOM 2201 C CA . ASN A 1 265 ? 18.829 13.620 -65.624 1.00 97.75 265 ASN A CA 1
ATOM 2202 C C . ASN A 1 265 ? 19.608 14.117 -64.402 1.00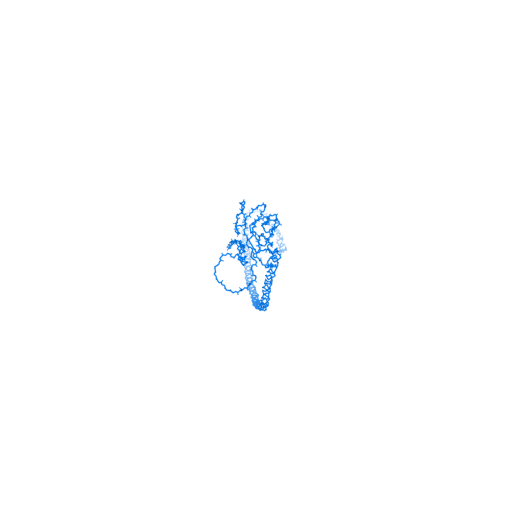 97.75 265 ASN A C 1
ATOM 2204 O O . ASN A 1 265 ? 20.146 15.225 -64.414 1.00 97.75 265 ASN A O 1
ATOM 2208 N N . ASN A 1 266 ? 19.715 13.305 -63.352 1.00 97.94 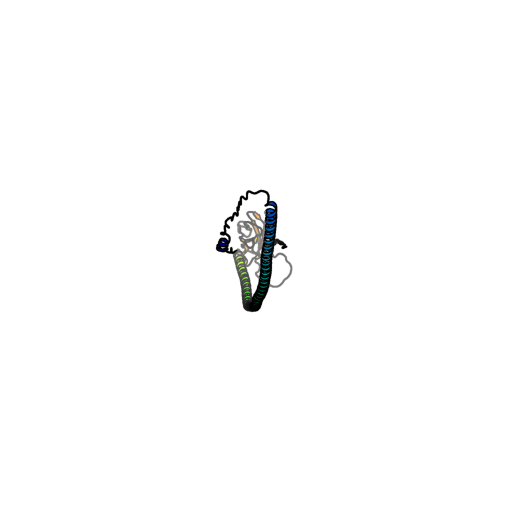266 ASN A N 1
ATOM 2209 C CA . ASN A 1 266 ? 20.618 13.601 -62.245 1.00 97.94 266 ASN A CA 1
ATOM 2210 C C . ASN A 1 266 ? 22.061 13.266 -62.641 1.00 97.94 266 ASN A C 1
ATOM 2212 O O . ASN A 1 266 ? 22.335 12.183 -63.151 1.00 97.94 266 ASN A O 1
ATOM 2216 N N . LYS A 1 267 ? 22.998 14.177 -62.386 1.00 96.62 267 LYS A N 1
ATOM 2217 C CA . LYS A 1 267 ? 24.431 13.977 -62.608 1.00 96.62 267 LYS A CA 1
ATOM 2218 C C . LYS A 1 267 ? 25.099 13.565 -61.300 1.00 96.62 267 LYS A C 1
ATOM 2220 O O . LYS A 1 267 ? 24.973 14.256 -60.290 1.00 96.62 267 LYS A O 1
ATOM 2225 N N . ILE A 1 268 ? 25.841 12.466 -61.332 1.00 96.38 268 ILE A N 1
ATOM 2226 C CA . ILE A 1 268 ? 26.692 12.014 -60.229 1.00 96.38 268 ILE A CA 1
ATOM 2227 C C . ILE A 1 268 ? 28.143 11.966 -60.702 1.00 96.38 268 ILE A C 1
ATOM 2229 O O . ILE A 1 268 ? 28.414 11.622 -61.848 1.00 96.38 268 ILE A O 1
ATOM 2233 N N . TYR A 1 269 ? 29.079 12.295 -59.819 1.00 94.25 269 TYR A N 1
ATOM 2234 C CA . TYR A 1 269 ? 30.509 12.164 -60.085 1.00 94.25 269 TYR A CA 1
ATOM 2235 C C . TYR A 1 269 ? 31.087 11.092 -59.165 1.00 94.25 269 TYR A C 1
ATOM 2237 O O . TYR A 1 269 ? 30.998 11.207 -57.941 1.00 94.25 269 TYR A O 1
ATOM 2245 N N . LEU A 1 270 ? 31.666 10.041 -59.744 1.00 92.00 270 LEU A N 1
ATOM 2246 C CA . LEU A 1 270 ? 32.374 9.013 -58.990 1.00 92.00 270 LEU A CA 1
ATOM 2247 C C . LEU A 1 270 ? 33.863 9.317 -59.014 1.00 92.00 270 LEU A C 1
ATOM 2249 O O . LEU A 1 270 ? 34.464 9.367 -60.082 1.00 92.00 270 LEU A O 1
ATOM 2253 N N . ASN A 1 271 ? 34.471 9.455 -57.838 1.00 88.69 271 ASN A N 1
ATOM 2254 C CA . ASN A 1 271 ? 35.912 9.614 -57.695 1.00 88.69 271 ASN A CA 1
ATOM 2255 C C . ASN A 1 271 ? 36.512 8.418 -56.948 1.00 88.69 271 ASN A C 1
ATOM 2257 O O . ASN A 1 271 ? 36.193 8.175 -55.784 1.00 88.69 271 ASN A O 1
ATOM 2261 N N . TYR A 1 272 ? 37.393 7.669 -57.613 1.00 80.56 272 TYR A N 1
ATOM 2262 C CA . TYR A 1 272 ? 38.151 6.564 -57.011 1.00 80.56 272 TYR A CA 1
ATOM 2263 C C . TYR A 1 272 ? 39.537 7.008 -56.503 1.00 80.56 272 TYR A C 1
ATOM 2265 O O . TYR A 1 272 ? 40.312 6.174 -56.036 1.00 80.56 272 TYR A O 1
ATOM 2273 N N . GLY A 1 273 ? 39.847 8.307 -56.586 1.00 70.75 273 GLY A N 1
ATOM 2274 C CA . GLY A 1 273 ? 41.144 8.894 -56.263 1.00 70.75 273 GLY A CA 1
ATOM 2275 C C . GLY A 1 273 ? 41.581 8.690 -54.810 1.00 70.75 273 GLY A C 1
ATOM 2276 O O . GLY A 1 273 ? 40.934 9.163 -53.884 1.00 70.75 273 GLY A O 1
ATOM 2277 N N . ASN A 1 274 ? 42.712 7.992 -54.668 1.00 55.09 274 ASN A N 1
ATOM 2278 C CA . ASN A 1 274 ? 43.586 7.837 -53.504 1.00 55.09 274 ASN A CA 1
ATOM 2279 C C . ASN A 1 274 ? 42.921 7.649 -52.134 1.00 55.09 274 ASN A C 1
ATOM 2281 O O . ASN A 1 274 ? 42.694 8.585 -51.372 1.00 55.09 274 ASN A O 1
ATOM 2285 N N . LYS A 1 275 ? 42.817 6.376 -51.738 1.00 54.34 275 LYS A N 1
ATOM 2286 C CA . LYS A 1 275 ? 42.887 5.969 -50.329 1.00 54.34 275 LYS A CA 1
ATOM 2287 C C . LYS A 1 275 ? 44.262 6.352 -49.751 1.00 54.34 275 LYS A C 1
ATOM 2289 O O . LYS A 1 275 ? 45.146 5.513 -49.638 1.00 54.34 275 LYS A O 1
ATOM 2294 N N . GLY A 1 276 ? 44.441 7.624 -49.414 1.00 41.81 276 GLY A N 1
ATOM 2295 C CA . GLY A 1 276 ? 45.564 8.149 -48.648 1.00 41.81 276 GLY A CA 1
ATOM 2296 C C . GLY A 1 276 ? 45.018 8.992 -47.506 1.00 41.81 276 GLY A C 1
ATOM 2297 O O . GLY A 1 276 ? 44.822 10.192 -47.653 1.00 41.81 276 GLY A O 1
ATOM 2298 N N . CYS A 1 277 ? 44.720 8.353 -46.377 1.00 36.91 277 CYS A N 1
ATOM 2299 C CA . CYS A 1 277 ? 44.436 9.044 -45.126 1.00 36.91 277 CYS A CA 1
ATOM 2300 C C . CYS A 1 277 ? 45.723 9.722 -44.622 1.00 36.91 277 CYS A C 1
ATOM 2302 O O . CYS A 1 277 ? 46.457 9.109 -43.855 1.00 36.91 277 CYS A O 1
ATOM 2304 N N . ASN A 1 278 ? 45.979 10.976 -44.999 1.00 35.12 278 ASN A N 1
ATOM 2305 C CA . ASN A 1 278 ? 46.753 11.873 -44.140 1.00 35.12 278 ASN A CA 1
ATOM 2306 C C . ASN A 1 278 ? 45.754 12.569 -43.219 1.00 35.12 278 ASN A C 1
ATOM 2308 O O . ASN A 1 278 ? 45.037 13.484 -43.618 1.00 35.12 278 ASN A O 1
ATOM 2312 N N . ALA A 1 279 ? 45.662 12.072 -41.989 1.00 45.03 279 ALA A N 1
ATOM 2313 C CA . ALA A 1 279 ? 45.017 12.783 -40.903 1.00 45.03 279 ALA A CA 1
ATOM 2314 C C . ALA A 1 279 ? 45.967 13.888 -40.433 1.00 45.03 279 ALA A C 1
ATOM 2316 O O . ALA A 1 279 ? 46.678 13.701 -39.457 1.00 45.03 279 ALA A O 1
ATOM 2317 N N . GLU A 1 280 ? 45.999 15.017 -41.136 1.00 35.25 280 GLU A N 1
ATOM 2318 C CA . GLU A 1 280 ? 46.629 16.234 -40.629 1.00 35.25 280 GLU A CA 1
ATOM 2319 C C . GLU A 1 280 ? 45.958 17.476 -41.231 1.00 35.25 280 GLU A C 1
ATOM 2321 O O . GLU A 1 280 ? 46.030 17.736 -42.425 1.00 35.25 280 GLU A O 1
ATOM 2326 N N . SER A 1 281 ? 45.272 18.212 -40.350 1.00 39.88 281 SER A N 1
ATOM 2327 C CA . SER A 1 281 ? 45.145 19.672 -40.341 1.00 39.88 281 SER A CA 1
ATOM 2328 C C . SER A 1 281 ? 44.843 20.397 -41.664 1.00 39.88 281 SER A C 1
ATOM 2330 O O . SER A 1 281 ? 45.745 20.770 -42.410 1.00 39.88 281 SER A O 1
ATOM 2332 N N . SER A 1 282 ? 43.593 20.823 -41.842 1.00 32.78 282 SER A N 1
ATOM 2333 C CA . SER A 1 282 ? 43.310 22.233 -42.167 1.00 32.78 282 SER A CA 1
ATOM 2334 C C . SER A 1 282 ? 41.837 22.558 -41.936 1.00 32.78 282 SER A C 1
ATOM 2336 O O . SER A 1 282 ? 40.931 21.908 -42.454 1.00 32.78 282 SER A O 1
ATOM 2338 N N . MET A 1 283 ? 41.628 23.567 -41.093 1.00 40.28 283 MET A N 1
ATOM 2339 C CA . MET A 1 283 ? 40.410 24.360 -41.044 1.00 40.28 283 MET A CA 1
ATOM 2340 C C . MET A 1 283 ? 40.199 25.084 -42.383 1.00 40.28 283 MET A C 1
ATOM 2342 O O . MET A 1 283 ? 41.160 25.402 -43.076 1.00 40.28 283 MET A O 1
ATOM 2346 N N . GLU A 1 284 ? 38.929 25.410 -42.624 1.00 41.94 284 GLU A N 1
ATOM 2347 C CA . GLU A 1 284 ? 38.390 26.430 -43.534 1.00 41.94 284 GLU A CA 1
ATOM 2348 C C . GLU A 1 284 ? 37.978 26.047 -44.968 1.00 41.94 284 GLU A C 1
ATOM 2350 O O . GLU A 1 284 ? 38.765 25.792 -45.872 1.00 41.94 284 GLU A O 1
ATOM 2355 N N . SER A 1 285 ? 36.663 26.213 -45.168 1.00 44.75 285 SER A N 1
ATOM 2356 C CA . SER A 1 285 ? 35.965 26.591 -46.402 1.00 44.75 285 SER A CA 1
ATOM 2357 C C . SER A 1 285 ? 35.823 25.548 -47.519 1.00 44.75 285 SER A C 1
ATOM 2359 O O . SER A 1 285 ? 36.503 25.557 -48.536 1.00 44.75 285 SER A O 1
ATOM 2361 N N . SER A 1 286 ? 34.805 24.698 -47.383 1.00 36.44 286 SER A N 1
ATOM 2362 C CA . SER A 1 286 ? 33.821 24.475 -48.456 1.00 36.44 286 SER A CA 1
ATOM 2363 C C . SER A 1 286 ? 32.639 23.672 -47.915 1.00 36.44 286 SER A C 1
ATOM 2365 O O . SER A 1 286 ? 32.696 22.468 -47.668 1.00 36.44 286 SER A O 1
ATOM 2367 N N . GLU A 1 287 ? 31.540 24.384 -47.701 1.00 43.31 287 GLU A N 1
ATOM 2368 C CA . GLU A 1 287 ? 30.218 23.813 -47.498 1.00 43.31 287 GLU A CA 1
ATOM 2369 C C . GLU A 1 287 ? 29.812 23.047 -48.765 1.00 43.31 287 GLU A C 1
ATOM 2371 O O . GLU A 1 287 ? 29.548 23.655 -49.798 1.00 43.31 287 GLU A O 1
ATOM 2376 N N . ASN A 1 288 ? 29.849 21.713 -48.705 1.00 40.12 288 ASN A N 1
ATOM 2377 C CA . ASN A 1 288 ? 28.912 20.765 -49.339 1.00 40.12 288 ASN A CA 1
ATOM 2378 C C . ASN A 1 288 ? 29.496 19.345 -49.366 1.00 40.12 288 ASN A C 1
ATOM 2380 O O . ASN A 1 288 ? 29.545 18.674 -50.395 1.00 40.12 288 ASN A O 1
ATOM 2384 N N . VAL A 1 289 ? 29.897 18.841 -48.198 1.00 34.69 289 VAL A N 1
ATOM 2385 C CA . VAL A 1 289 ? 30.077 17.402 -47.990 1.00 34.69 289 VAL A CA 1
ATOM 2386 C C . VAL A 1 289 ? 29.053 16.978 -46.948 1.00 34.69 289 VAL A C 1
ATOM 2388 O O . VAL A 1 289 ? 29.203 17.237 -45.757 1.00 34.69 289 VAL A O 1
ATOM 2391 N N . PHE A 1 290 ? 27.967 16.363 -47.421 1.00 38.72 290 PHE A N 1
ATOM 2392 C CA . PHE A 1 290 ? 26.899 15.783 -46.606 1.00 38.72 290 PHE A CA 1
ATOM 2393 C C . PHE A 1 290 ? 27.424 14.586 -45.789 1.00 38.72 290 PHE A C 1
ATOM 2395 O O . PHE A 1 290 ? 27.109 13.426 -46.058 1.00 38.72 290 PHE A O 1
ATOM 2402 N N . CYS A 1 291 ? 28.192 14.863 -44.738 1.00 31.95 291 CYS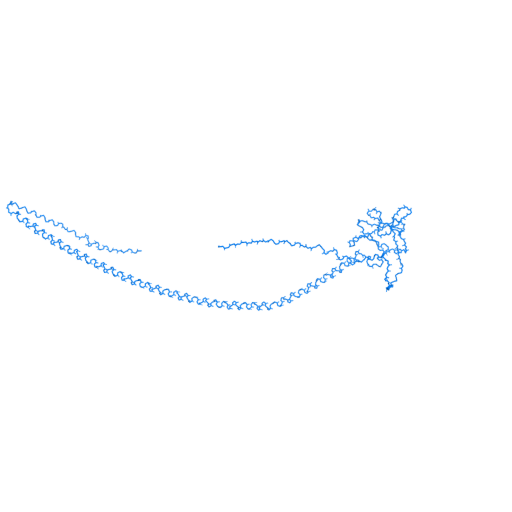 A N 1
ATOM 2403 C CA . CYS A 1 291 ? 28.347 13.953 -43.613 1.00 31.95 291 CYS A CA 1
ATOM 2404 C C . CYS A 1 291 ? 27.066 14.031 -42.782 1.00 31.95 291 CYS A C 1
ATOM 2406 O O . CYS A 1 291 ? 26.866 14.938 -41.981 1.00 31.95 291 CYS A O 1
ATOM 2408 N N . ILE A 1 292 ? 26.156 13.085 -43.010 1.00 37.03 292 ILE A N 1
ATOM 2409 C CA . ILE A 1 292 ? 24.980 12.918 -42.156 1.00 37.03 292 ILE A CA 1
ATOM 2410 C C . ILE A 1 292 ? 25.462 12.359 -40.834 1.00 37.03 292 ILE A C 1
ATOM 2412 O O . ILE A 1 292 ? 25.804 11.180 -40.712 1.00 37.03 292 ILE A O 1
ATOM 2416 N N . ASP A 1 293 ? 25.478 13.246 -39.857 1.00 31.64 293 ASP A N 1
ATOM 2417 C CA . ASP A 1 293 ? 25.720 12.932 -38.472 1.00 31.64 293 ASP A CA 1
ATOM 2418 C C . ASP A 1 293 ? 24.567 12.047 -37.963 1.00 31.64 293 ASP A C 1
ATOM 2420 O O . ASP A 1 293 ? 23.459 12.505 -37.682 1.00 31.64 293 ASP A O 1
ATOM 2424 N N . LEU A 1 294 ? 24.804 10.732 -37.875 1.00 40.12 294 LEU A N 1
ATOM 2425 C CA . LEU A 1 294 ? 23.856 9.746 -37.326 1.00 40.12 294 LEU A CA 1
ATOM 2426 C C . LEU A 1 294 ? 23.566 9.963 -35.821 1.00 40.12 294 LEU A C 1
ATOM 2428 O O . LEU A 1 294 ? 22.827 9.187 -35.210 1.00 40.12 294 LEU A O 1
ATOM 2432 N N . ALA A 1 295 ? 24.147 10.996 -35.205 1.00 36.09 295 ALA A N 1
ATOM 2433 C CA . ALA A 1 295 ? 23.978 11.331 -33.800 1.00 36.09 295 ALA A CA 1
ATOM 2434 C C . ALA A 1 295 ? 22.655 12.058 -33.475 1.00 36.09 295 ALA A C 1
ATOM 2436 O O . ALA A 1 295 ? 22.221 11.994 -32.324 1.00 36.09 295 ALA A O 1
ATOM 2437 N N . SER A 1 296 ? 21.967 12.675 -34.447 1.00 36.62 296 SER A N 1
ATOM 2438 C CA . SER A 1 296 ? 20.778 13.511 -34.174 1.00 36.62 296 SER A CA 1
ATOM 2439 C C . SER A 1 296 ? 19.448 12.750 -34.044 1.00 36.62 296 SER A C 1
ATOM 2441 O O . SER A 1 296 ? 18.447 13.316 -33.611 1.00 36.62 296 SER A O 1
ATOM 2443 N N . PHE A 1 297 ? 19.413 11.439 -34.311 1.00 42.66 297 PHE A N 1
ATOM 2444 C CA . PHE A 1 297 ? 18.177 10.637 -34.255 1.00 42.66 297 PHE A CA 1
ATOM 2445 C C . PHE A 1 297 ? 17.697 10.296 -32.824 1.00 42.66 297 PHE A C 1
ATOM 2447 O O . PHE A 1 297 ? 16.823 9.448 -32.638 1.00 42.66 297 PHE A O 1
ATOM 2454 N N . LYS A 1 298 ? 18.282 10.897 -31.779 1.00 41.41 298 LYS A N 1
ATOM 2455 C CA . LYS A 1 298 ? 17.954 10.581 -30.376 1.00 41.41 298 LYS A CA 1
ATOM 2456 C C . LYS A 1 298 ? 16.945 11.514 -29.706 1.00 41.41 298 LYS A C 1
ATOM 2458 O O . LYS A 1 298 ? 16.435 11.126 -28.656 1.00 41.41 298 LYS A O 1
ATOM 2463 N N . ASP A 1 299 ? 16.585 12.647 -30.308 1.00 42.50 299 ASP A N 1
ATOM 2464 C CA . ASP A 1 299 ? 15.830 13.680 -29.578 1.00 42.50 299 ASP A CA 1
ATOM 2465 C C . ASP A 1 299 ? 14.346 13.832 -29.950 1.00 42.50 299 ASP A C 1
ATOM 2467 O O . ASP A 1 299 ? 13.625 14.572 -29.285 1.00 42.50 299 ASP A O 1
ATOM 2471 N N . THR A 1 300 ? 13.809 13.063 -30.903 1.00 44.50 300 THR A N 1
ATOM 2472 C CA . THR A 1 300 ? 12.414 13.266 -31.362 1.00 44.50 300 THR A CA 1
ATOM 2473 C C . THR A 1 300 ? 11.353 12.369 -30.698 1.00 44.50 300 THR A C 1
ATOM 2475 O O . THR A 1 300 ? 10.182 12.466 -31.042 1.00 44.50 300 THR A O 1
ATOM 2478 N N . GLN A 1 301 ? 11.687 11.520 -29.715 1.00 45.28 301 GLN A N 1
ATOM 2479 C CA . GLN A 1 301 ? 10.700 10.618 -29.070 1.00 45.28 301 GLN A CA 1
ATOM 2480 C C . GLN A 1 301 ? 10.465 10.831 -27.563 1.00 45.28 301 GLN A C 1
ATOM 2482 O O . GLN A 1 301 ? 9.900 9.964 -26.899 1.00 45.28 301 GLN A O 1
ATOM 2487 N N . LYS A 1 302 ? 10.849 11.977 -26.984 1.00 45.44 302 LYS A N 1
ATOM 2488 C CA . LYS A 1 302 ? 10.713 12.193 -25.527 1.00 45.44 302 LYS A CA 1
ATOM 2489 C C . LYS A 1 302 ? 9.474 12.974 -25.058 1.00 45.44 302 LYS A C 1
ATOM 2491 O O . LYS A 1 302 ? 9.316 13.128 -23.851 1.00 45.44 302 LYS A O 1
ATOM 2496 N N . ASN A 1 303 ? 8.569 13.391 -25.952 1.00 45.72 303 ASN A N 1
ATOM 2497 C CA . ASN A 1 303 ? 7.457 14.298 -25.604 1.00 45.72 303 ASN A CA 1
ATOM 2498 C C . ASN A 1 303 ? 6.024 13.731 -25.712 1.00 45.72 303 ASN A C 1
ATOM 2500 O O . ASN A 1 303 ? 5.075 14.504 -25.641 1.00 45.72 303 ASN A O 1
ATOM 2504 N N . SER A 1 304 ? 5.812 12.413 -25.802 1.00 47.81 304 SER A N 1
ATOM 2505 C CA . SER A 1 304 ? 4.449 11.845 -25.870 1.00 47.81 304 SER A CA 1
ATOM 2506 C C . SER A 1 304 ? 4.202 10.707 -24.871 1.00 47.81 304 SER A C 1
ATOM 2508 O O . SER A 1 304 ? 4.014 9.562 -25.268 1.00 47.81 304 SER A O 1
ATOM 2510 N N . ALA A 1 305 ? 4.216 10.997 -23.568 1.00 45.50 305 ALA A N 1
ATOM 2511 C CA . ALA A 1 305 ? 3.531 10.176 -22.558 1.00 45.50 305 ALA A CA 1
ATOM 2512 C C . ALA A 1 305 ? 3.549 10.872 -21.187 1.00 45.50 305 ALA A C 1
ATOM 2514 O O . ALA A 1 305 ? 4.369 10.560 -20.323 1.00 45.50 305 ALA A O 1
ATOM 2515 N N . ARG A 1 306 ? 2.626 11.812 -20.965 1.00 43.75 306 ARG A N 1
ATOM 2516 C CA . ARG A 1 306 ? 2.224 12.214 -19.612 1.00 43.75 306 ARG A CA 1
ATOM 2517 C C . ARG A 1 306 ? 0.773 11.757 -19.432 1.00 43.75 306 ARG A C 1
ATOM 2519 O O . ARG A 1 306 ? -0.101 12.351 -20.056 1.00 43.75 306 ARG A O 1
ATOM 2526 N N . PRO A 1 307 ? 0.496 10.694 -18.659 1.00 47.62 307 PRO A N 1
ATOM 2527 C CA . PRO A 1 307 ? -0.872 10.342 -18.312 1.00 47.62 307 PRO A CA 1
ATOM 2528 C C . PRO A 1 307 ? -1.413 11.428 -17.381 1.00 47.62 307 PRO A C 1
ATOM 2530 O O . PRO A 1 307 ? -0.831 11.693 -16.328 1.00 47.62 307 PRO A O 1
ATOM 2533 N N . SER A 1 308 ? -2.495 12.078 -17.789 1.00 50.03 308 SER A N 1
ATOM 2534 C CA . SER A 1 308 ? -3.300 12.944 -16.937 1.00 50.03 308 SER A CA 1
ATOM 2535 C C . SER A 1 308 ? -3.920 12.111 -15.816 1.00 50.03 308 SER A C 1
ATOM 2537 O O . SER A 1 308 ? -4.722 11.212 -16.068 1.00 50.03 308 SER A O 1
ATOM 2539 N N . THR A 1 309 ? -3.524 12.395 -14.579 1.00 52.09 309 THR A N 1
ATOM 2540 C CA . THR A 1 309 ? -4.152 11.877 -13.363 1.00 52.09 309 THR A CA 1
ATOM 2541 C C . THR A 1 309 ? -5.591 12.405 -13.282 1.00 52.09 309 THR A C 1
ATOM 2543 O O . THR A 1 309 ? -5.770 13.621 -13.376 1.00 52.09 309 THR A O 1
ATOM 2546 N N . PRO A 1 310 ? -6.618 11.554 -13.114 1.00 53.22 310 PRO A N 1
ATOM 2547 C CA . PRO A 1 310 ? -7.977 12.029 -12.891 1.00 53.22 310 PRO A CA 1
ATOM 2548 C C . PRO A 1 310 ? -8.091 12.632 -11.486 1.00 53.22 310 PRO A C 1
ATOM 2550 O O . PRO A 1 310 ? -7.544 12.102 -10.516 1.00 53.22 310 PRO A O 1
ATOM 2553 N N . GLY A 1 311 ? -8.760 13.784 -11.418 1.00 48.25 311 GLY A N 1
ATOM 2554 C CA . GLY A 1 311 ? -8.975 14.562 -10.207 1.00 48.25 311 GLY A CA 1
ATOM 2555 C C . GLY A 1 311 ? -9.724 13.775 -9.136 1.00 48.25 311 GLY A C 1
ATOM 2556 O O . GLY A 1 311 ? -10.711 13.098 -9.409 1.00 48.25 311 GLY A O 1
ATOM 2557 N N . SER A 1 312 ? -9.232 13.880 -7.907 1.00 51.06 312 SER A N 1
ATOM 2558 C CA . SER A 1 312 ? -9.925 13.437 -6.705 1.00 51.06 312 SER A CA 1
ATOM 2559 C C . SER A 1 312 ? -11.075 14.396 -6.405 1.00 51.06 312 SER A C 1
ATOM 2561 O O . SER A 1 312 ? -10.840 15.546 -6.031 1.00 51.06 312 SER A O 1
ATOM 2563 N N . GLU A 1 313 ? -12.301 13.911 -6.572 1.00 50.12 313 GLU A N 1
ATOM 2564 C CA . GLU A 1 313 ? -13.517 14.556 -6.088 1.00 50.12 313 GLU A CA 1
ATOM 2565 C C . GLU A 1 313 ? -13.485 14.678 -4.559 1.00 50.12 313 GLU A C 1
ATOM 2567 O O . GLU A 1 313 ? -13.185 13.734 -3.825 1.00 50.12 313 GLU A O 1
ATOM 2572 N N . SER A 1 314 ? -13.784 15.883 -4.086 1.00 50.97 314 SER A N 1
ATOM 2573 C CA . SER A 1 314 ? -13.968 16.226 -2.686 1.00 50.97 314 SER A CA 1
ATOM 2574 C C . SER A 1 314 ? -15.336 15.740 -2.207 1.00 50.97 314 SER A C 1
ATOM 2576 O O . SER A 1 314 ? -16.351 16.380 -2.478 1.00 50.97 314 SER A O 1
ATOM 2578 N N . THR A 1 315 ? -15.378 14.635 -1.466 1.00 51.91 315 THR A N 1
ATOM 2579 C CA . THR A 1 315 ? -16.572 14.242 -0.707 1.00 51.91 315 THR A CA 1
ATOM 2580 C C . THR A 1 315 ? -16.505 14.875 0.682 1.00 51.91 315 THR A C 1
ATOM 2582 O O . THR A 1 315 ? -15.806 14.402 1.576 1.00 51.91 315 THR A O 1
ATOM 2585 N N . THR A 1 316 ? -17.213 15.986 0.860 1.00 55.25 316 THR A N 1
ATOM 2586 C CA . THR A 1 316 ? -17.567 16.530 2.173 1.00 55.25 316 THR A CA 1
ATOM 2587 C C . THR A 1 316 ? -18.628 15.634 2.812 1.00 55.25 316 THR A C 1
ATOM 2589 O O . THR A 1 316 ? -19.788 15.686 2.411 1.00 55.25 316 THR A O 1
ATOM 2592 N N . CYS A 1 317 ? -18.252 14.831 3.809 1.00 48.62 317 CYS A N 1
ATOM 2593 C CA . CYS A 1 317 ? -19.207 14.283 4.772 1.00 48.62 317 CYS A CA 1
ATOM 2594 C C . CYS A 1 317 ? -19.315 15.266 5.938 1.00 48.62 317 CYS A C 1
ATOM 2596 O O . CYS A 1 317 ? -18.395 15.381 6.749 1.00 48.62 317 CYS A O 1
ATOM 2598 N N . GLY A 1 318 ? -20.421 16.004 5.980 1.00 50.03 318 GLY A N 1
ATOM 2599 C CA . GLY A 1 318 ? -20.917 16.580 7.219 1.00 50.03 318 GLY A CA 1
ATOM 2600 C C . GLY A 1 318 ? -21.698 15.508 7.965 1.00 50.03 318 GLY A C 1
ATOM 2601 O O . GLY A 1 318 ? -22.537 14.861 7.356 1.00 50.03 318 GLY A O 1
ATOM 2602 N N . ASP A 1 319 ? -21.425 15.352 9.255 1.00 55.16 319 ASP A N 1
ATOM 2603 C CA . ASP A 1 319 ? -22.357 14.751 10.203 1.00 55.16 319 ASP A CA 1
ATOM 2604 C C . ASP A 1 319 ? -22.268 15.549 11.504 1.00 55.16 319 ASP A C 1
ATOM 2606 O O . ASP A 1 319 ? -21.289 15.481 12.253 1.00 55.16 319 ASP A O 1
ATOM 2610 N N . ASN A 1 320 ? -23.309 16.355 11.709 1.00 52.19 320 ASN A N 1
ATOM 2611 C CA . ASN A 1 320 ? -23.665 16.976 12.973 1.00 52.19 320 ASN A CA 1
ATOM 2612 C C . ASN A 1 320 ? -24.086 15.882 13.961 1.00 52.19 320 ASN A C 1
ATOM 2614 O O . ASN A 1 320 ? -24.901 15.025 13.625 1.00 52.19 320 ASN A O 1
ATOM 2618 N N . TRP A 1 321 ? -23.579 15.962 15.187 1.00 54.12 321 TRP A N 1
ATOM 2619 C CA . TRP A 1 321 ? -24.156 15.289 16.346 1.00 54.12 321 TRP A CA 1
ATOM 2620 C C . TRP A 1 321 ? -24.542 16.378 17.348 1.00 54.12 321 TRP A C 1
ATOM 2622 O O . TRP A 1 321 ? -23.655 16.969 17.965 1.00 54.12 321 TRP A O 1
ATOM 2632 N N . ASP A 1 322 ? -25.847 16.632 17.446 1.00 60.66 322 ASP A N 1
ATOM 2633 C CA . ASP A 1 322 ? -26.514 17.158 18.645 1.00 60.66 322 ASP A CA 1
ATOM 2634 C C . ASP A 1 322 ? -27.067 15.979 19.460 1.00 60.66 322 ASP A C 1
ATOM 2636 O O . ASP A 1 322 ? -27.568 15.012 18.829 1.00 60.66 322 ASP A O 1
#

Sequence (322 aa):
MKRVKINSSIFNIIALKDNPKIGFCCLLDISSPSFLYGISQEINLSCHFEEQKIAQAKDLSARIIQRHIKSYLLRKGIQNRIIHKNNLIKHTAATKIQCLFRSWISRKKFYFLLIVRKIQKIRNKAASIIQKNFRLKILPSRLHFTAKVAILVKVRKSAAILIQKHVKGFLIRKDLPFMRIQGKERLIRWRSPANSVTMTGDFMLPPWEHEIPMFYSKILHEFYTMFFMENNLKTGDYRIKFNVDGNFVCDWRFPVINDEFGNYNNKIYLNYGNKGCNAESSMESSENVFCIDLASFKDTQKNSARPSTPGSESTTCGDNWD

InterPro domains:
  IPR000048 IQ motif, EF-hand binding site [PF00612] (61-76)
  IPR000048 IQ motif, EF-hand binding site [PF00612] (92-110)
  IPR000048 IQ motif, EF-hand binding site [PF00612] (158-175)
  IPR000048 IQ motif, EF-hand binding site [SM00015] (57-79)
  IPR000048 IQ motif, EF-hand binding site [SM00015] (89-111)
  IPR000048 IQ motif, EF-hand binding site [SM00015] (155-177)
  IPR013783 Immunoglobulin-like fold [G3DSA:2.60.40.10] (183-273)
  IPR014756 Immunoglobulin E-set [SSF81296] (186-269)
  IPR032640 AMP-activated protein kinase, glycogen-binding domain [PF16561] (187-269)

Organism: NCBI:txid1481888

Foldseek 3Di:
DDDDPDDPVVVVVVPDDPPPPPPPPPPPVDPDPDDCPVVVVVVVVVVVVVVVVVVVVVVVVVVVVVVVVVVVVVVVVVVVVVVVVVVVVVVVVVVVVVVVVVVVVVVVVVVVVVVVVVVVVVVVVVVVVVVVVVCVVCVVVVVVVVVVVVVVVVVVVVVVVVVVVVVVVVVCCVLCVCVPAPPCVQKDKAQDDAPWKWKFWVQDVNHRPDTHGWDQRPVSRITIDCCCVPVVGDFAKIWMWMQGPNDTDDDPVADWDADPVGDITGIDTDDPPDPDDPPDDDDDDDPDDPPPDPPPPPPDPDPPDDDDDDDDDDDDDDDDDD

pLDDT: mean 80.77, std 22.69, range [31.64, 98.56]

Nearest PDB structures (foldseek):
  7myj-assembly2_D  TM=8.902E-01  e=9.188E-07  Homo sapiens
  4rer-assembly1_B  TM=6.546E-01  e=3.901E-08  Homo sapiens
  6b1u-assembly1_B  TM=6.771E-01  e=2.960E-07  Homo sapiens
  7myj-assembly1_B  TM=6.350E-01  e=7.239E-07  Homo sapiens
  5ezv-assembly1_B  TM=6.054E-01  e=1.099E-06  Homo sapiens

Solvent-accessible surface area (backbone atoms only — not comparable to full-atom values): 19986 Å² total; per-residue (Å²): 136,87,80,80,82,76,68,71,72,69,60,65,73,74,74,73,74,83,69,76,84,79,73,83,76,80,81,75,85,73,93,65,98,84,78,56,75,65,59,56,53,52,50,52,52,52,51,51,54,50,51,50,52,51,49,52,52,50,52,50,50,52,51,50,52,52,50,51,52,52,53,48,54,52,51,51,51,52,51,51,51,52,53,50,52,52,49,52,52,50,51,53,52,50,51,52,53,52,51,51,52,53,50,50,52,52,51,54,52,50,54,52,53,52,51,53,52,52,53,48,53,52,52,53,53,50,51,51,51,53,52,51,52,51,50,63,67,48,46,60,60,52,52,53,51,53,52,51,51,53,52,52,51,52,52,52,53,53,51,51,51,51,52,50,52,52,51,51,52,48,52,50,51,66,74,38,60,64,79,77,48,87,60,63,89,48,52,50,72,46,68,71,91,72,94,44,46,29,37,28,28,61,85,43,91,64,56,60,72,58,74,44,74,36,49,75,32,85,87,79,64,29,32,34,37,58,62,63,60,75,66,68,69,73,63,44,80,41,45,34,40,34,34,45,74,87,40,82,43,68,61,87,91,41,55,75,45,72,49,100,85,72,47,77,28,20,49,48,75,45,79,76,79,71,98,66,89,74,91,69,89,79,86,86,88,77,98,82,75,90,74,78,69,82,76,71,84,74,73,87,79,82,86,84,82,80,84,82,77,81,82,84,79,84,80,83,81,84,80,87,83,132

Mean predicted aligned error: 16.78 Å

Radius of gyration: 73.67 Å; Cα contacts (8 Å, |Δi|>4): 174; chains: 1; bounding box: 162×49×175 Å

Secondary structure (DSSP, 8-state):
-PPP---GGGGGGTS-----------------TTS-HHHHHHHHHHHHHHHHHHHHHHHHHHHHHHHHHHHHHHHHHHHHHHHHHHHHHHHHHHHHHHHHHHHHHHHHHHHHHHHHHHHHHHHHHHHHHHHHHHHHHHHHHHHHHHHHHHHHHHHHHHHHHHHHHHHHHHHHHHH-GGGGSS-GGG-EEE-S--S-EEEEETTSSSTTT--EEPEEETTTTEEEE-HHHHS-PPSEEEEEEEEETTEEE--TTS-EEE-TTS-EEEEEEE-----------------------TTGGGSTTSSS----PPP-----------